Protein 5XZ4 (pdb70)

InterPro domains:
  IPR002502 N-acetylmuramoyl-L-alanine amidase domain [PF01510] (30-156)
  IPR002502 N-acetylmuramoyl-L-alanine amidase domain [SM00644] (19-156)
  IPR002502 N-acetylmuramoyl-L-alanine amidase domain [cd06583] (30-158)
  IPR006619 Peptidoglycan recognition protein family domain, metazoa/bacteria [SM00701] (8-150)
  IPR015510 Peptidoglycan recognition protein [PTHR11022] (6-167)
  IPR017331 Peptidoglycan recognition protein, PGRP-S [PIRSF037945] (5-171)
  IPR036505 N-acetylmuramoyl-L-alanine amidase/PGRP domain superfamily [G3DSA:3.40.80.10] (1-173)
  IPR036505 N-acetylmuramoyl-L-alanine amidase/PGRP domain superfamily [SSF55846] (7-171)

Foldseek 3Di:
DADAAEQVNLDPDDFADFDWADPQFAEAEEFAPAAAAAAAPVRVSVVLHVQQCCCCPVVVHRWNQAQWEFHNVLHIYGTVHLIGFGNPAPPCSRRYGYYYYYHQAQPHARDPSRVVSVVVVVVVCCVVRNHPVLHAYEYRVQRDPDCTPHPRHRVVCVVDPNYDSHD/DDDECEQVNQDPDDFADFAWADPQFAEAEEFAPAAAAAADPVRVSVVLVVQQCCCCVVVVHRTRQAQWEFHNVLHIYGTVHLIGFGNPAPPCSRRYGYYYYYHQAQPPARDPSRVVSVLVVVVVCCVVRSYPVLHEYEYRVLHDPDCTPHPRHRVVCVPDPRYDNHD

B-factor: mean 17.28, std 8.52, range [5.73, 69.51]

Organism: NCBI:txid28641

Nearest PDB structures (foldseek):
  5xz4-assembly2_B  TM=1.006E+00  e=8.816E-38  Bombus
  5xz3-assembly4_D  TM=1.001E+00  e=1.033E-28  Apis mellifera
  4z8i-assembly1_A  TM=9.856E-01  e=2.070E-22  Branchiostoma belcheri tsingtauense
  1sxr-assembly1_A  TM=9.736E-01  e=8.835E-22  Drosophila melanogaster
  6ckh-assembly1_A  TM=9.562E-01  e=2.582E-21  Manduca sexta

Structure (mmCIF, N/CA/C/O backbone):
data_5XZ4
#
_entry.id   5XZ4
#
_cell.length_a   115.950
_cell.length_b   49.940
_cell.length_c   78.770
_cell.angle_alpha   90.00
_cell.angle_beta   120.37
_cell.angle_gamma   90.00
#
_symmetry.space_group_name_H-M   'C 1 2 1'
#
loop_
_entity.id
_entity.type
_entity.pdbx_description
1 polymer 'Bumblebee peptidoglycan recognition protein SA'
2 non-polymer 'SULFATE ION'
3 non-polymer 2-AMINO-2-HYDROXYMETHYL-PROPANE-1,3-DIOL
4 water water
#
loop_
_atom_site.group_PDB
_atom_site.id
_atom_site.type_symbol
_atom_site.label_atom_id
_atom_site.label_alt_id
_atom_site.label_comp_id
_atom_site.label_asym_id
_atom_site.label_entity_id
_atom_site.label_seq_id
_atom_site.pdbx_PDB_ins_code
_atom_site.Cartn_x
_atom_site.Cartn_y
_atom_site.Cartn_z
_atom_site.occupancy
_atom_site.B_iso_or_equiv
_atom_site.auth_seq_id
_atom_site.auth_comp_id
_atom_site.auth_asym_id
_atom_site.auth_atom_id
_atom_site.pdbx_PDB_model_num
ATOM 1 N N . CYS A 1 7 ? -25.770 -15.317 -10.013 1.00 29.36 6 CYS A N 1
ATOM 2 C CA . CYS A 1 7 ? -24.609 -15.915 -9.325 1.00 29.83 6 CYS A CA 1
ATOM 3 C C . CYS A 1 7 ? -23.240 -15.221 -9.524 1.00 35.81 6 CYS A C 1
ATOM 4 O O . CYS A 1 7 ? -22.846 -14.950 -10.662 1.00 38.16 6 CYS A O 1
ATOM 7 N N . PRO A 1 8 ? -22.516 -14.928 -8.411 1.00 30.12 7 PRO A N 1
ATOM 8 C CA . PRO A 1 8 ? -21.105 -14.504 -8.514 1.00 26.62 7 PRO A CA 1
ATOM 9 C C . PRO A 1 8 ? -20.243 -15.650 -9.047 1.00 24.17 7 PRO A C 1
ATOM 10 O O . PRO A 1 8 ? -20.659 -16.812 -8.975 1.00 21.26 7 PRO A O 1
ATOM 14 N N . GLN A 1 9 ? -19.090 -15.315 -9.627 1.00 20.05 8 GLN A N 1
ATOM 15 C CA . GLN A 1 9 ? -18.151 -16.324 -10.146 1.00 19.52 8 GLN A CA 1
ATOM 16 C C . GLN A 1 9 ? -17.220 -16.780 -9.019 1.00 18.79 8 GLN A C 1
ATOM 17 O O . GLN A 1 9 ? -16.211 -16.117 -8.699 1.00 19.81 8 GLN A O 1
ATOM 23 N N . ILE A 1 10 ? -17.546 -17.930 -8.448 1.00 15.41 9 ILE A N 1
ATOM 24 C CA . ILE A 1 10 ? -16.850 -18.407 -7.238 1.00 13.07 9 ILE A CA 1
ATOM 25 C C . ILE A 1 10 ? -15.435 -18.905 -7.578 1.00 12.99 9 ILE A C 1
ATOM 26 O O . ILE A 1 10 ? -15.246 -19.605 -8.576 1.00 13.72 9 ILE A O 1
ATOM 31 N N . ILE A 1 11 ? -14.472 -18.542 -6.723 1.00 11.43 10 ILE A N 1
ATOM 32 C CA . ILE A 1 11 ? -13.100 -19.021 -6.855 1.00 11.62 10 ILE A CA 1
ATOM 33 C C . ILE A 1 11 ? -13.037 -20.379 -6.159 1.00 10.55 10 ILE A C 1
ATOM 34 O O . ILE A 1 11 ? -13.142 -20.465 -4.913 1.00 11.83 10 ILE A O 1
ATOM 39 N N . GLY A 1 12 ? -12.898 -21.438 -6.951 1.00 10.79 11 GLY A N 1
ATOM 40 C CA . GLY A 1 12 ? -12.900 -22.801 -6.466 1.00 11.22 11 GLY A CA 1
ATOM 41 C C . GLY A 1 12 ? -11.759 -23.046 -5.499 1.00 10.56 11 GLY A C 1
ATOM 42 O O . GLY A 1 12 ? -10.702 -22.395 -5.602 1.00 10.34 11 GLY A O 1
ATOM 43 N N . ARG A 1 13 ? -11.942 -24.006 -4.604 1.00 9.59 12 ARG A N 1
ATOM 44 C CA . ARG A 1 13 ? -10.909 -24.313 -3.582 1.00 9.69 12 ARG A CA 1
ATOM 45 C C . ARG A 1 13 ? -9.515 -24.558 -4.198 1.00 10.13 12 ARG A C 1
ATOM 46 O O . ARG A 1 13 ? -8.492 -24.013 -3.704 1.00 9.56 12 ARG A O 1
ATOM 54 N N . SER A 1 14 ? -9.448 -25.316 -5.289 1.00 10.41 13 SER A N 1
ATOM 55 C CA . SER A 1 14 ? -8.151 -25.670 -5.903 1.00 11.88 13 SER A CA 1
ATOM 56 C C . SER A 1 14 ? -7.496 -24.468 -6.595 1.00 11.21 13 SER A C 1
ATOM 57 O O . SER A 1 14 ? -6.327 -24.523 -6.979 1.00 12.39 13 SER A O 1
ATOM 60 N N . GLU A 1 15 ? -8.237 -23.380 -6.759 1.00 10.79 14 GLU A N 1
ATOM 61 C CA . GLU A 1 15 ? -7.676 -22.169 -7.341 1.00 11.06 14 GLU A CA 1
ATOM 62 C C . GLU A 1 15 ? -6.881 -21.343 -6.328 1.00 10.87 14 GLU A C 1
ATOM 63 O O . GLU A 1 15 ? -6.103 -20.461 -6.717 1.00 11.54 14 GLU A O 1
ATOM 69 N N . TRP A 1 16 ? -7.084 -21.601 -5.026 1.00 9.37 15 TRP A N 1
ATOM 70 C CA . TRP A 1 16 ? -6.339 -20.870 -3.989 1.00 8.87 15 TRP A CA 1
ATOM 71 C C . TRP A 1 16 ? -5.421 -21.706 -3.101 1.00 8.51 15 TRP A C 1
ATOM 72 O O . TRP A 1 16 ? -4.627 -21.129 -2.368 1.00 8.65 15 TRP A O 1
ATOM 83 N N . THR A 1 17 ? -5.524 -23.028 -3.176 1.00 7.84 16 THR A N 1
ATOM 84 C CA . THR A 1 17 ? -4.626 -23.929 -2.424 1.00 8.13 16 THR A CA 1
ATOM 85 C C . THR A 1 17 ? -4.299 -25.184 -3.200 1.00 9.13 16 THR A C 1
ATOM 86 O O . THR A 1 17 ? -5.124 -25.669 -4.011 1.00 9.71 16 THR A O 1
ATOM 90 N N . ASP A 1 18 ? -3.101 -25.710 -2.944 1.00 9.28 17 ASP A N 1
ATOM 91 C CA . ASP A 1 18 ? -2.674 -27.019 -3.446 1.00 9.47 17 ASP A CA 1
ATOM 92 C C . ASP A 1 18 ? -2.796 -28.160 -2.447 1.00 9.45 17 ASP A C 1
ATOM 93 O O . ASP A 1 18 ? -2.463 -29.302 -2.780 1.00 10.87 17 ASP A O 1
ATOM 98 N N . VAL A 1 19 ? -3.245 -27.864 -1.218 1.00 8.98 18 VAL A N 1
ATOM 99 C CA . VAL A 1 19 ? -3.340 -28.889 -0.183 1.00 9.55 18 VAL A CA 1
ATOM 100 C C . VAL A 1 19 ? -4.748 -29.471 -0.169 1.00 9.47 18 VAL A C 1
ATOM 101 O O . VAL A 1 19 ? -5.709 -28.750 0.065 1.00 9.75 18 VAL A O 1
ATOM 105 N N . ASP A 1 20 ? -4.839 -30.776 -0.396 1.00 10.76 19 ASP A N 1
ATOM 106 C CA . ASP A 1 20 ? -6.149 -31.442 -0.435 1.00 11.46 19 ASP A CA 1
ATOM 107 C C . ASP A 1 20 ? -6.844 -31.430 0.917 1.00 11.41 19 ASP A C 1
ATOM 108 O O . ASP A 1 20 ? -6.203 -31.569 1.959 1.00 11.33 19 ASP A O 1
ATOM 113 N N . ALA A 1 21 ? -8.168 -31.258 0.889 1.00 10.84 20 ALA A N 1
ATOM 114 C CA . ALA A 1 21 ? -8.998 -31.491 2.084 1.00 10.78 20 ALA A CA 1
ATOM 115 C C . ALA A 1 21 ? -9.111 -32.988 2.385 1.00 10.97 20 ALA A C 1
ATOM 116 O O . ALA A 1 21 ? -8.992 -33.828 1.473 1.00 12.37 20 ALA A O 1
ATOM 118 N N . LYS A 1 22 ? -9.334 -33.306 3.665 1.00 11.04 21 LYS A N 1
ATOM 119 C CA . LYS A 1 22 ? -9.740 -34.665 4.055 1.00 11.89 21 LYS A CA 1
ATOM 120 C C . LYS A 1 22 ? -11.246 -34.786 3.814 1.00 11.84 21 LYS A C 1
ATOM 121 O O . LYS A 1 22 ? -11.938 -33.772 3.678 1.00 11.90 21 LYS A O 1
ATOM 127 N N . SER A 1 23 ? -11.727 -36.021 3.743 1.00 13.49 22 SER A N 1
ATOM 128 C CA . SER A 1 23 ? -13.155 -36.292 3.517 1.00 13.67 22 SER A CA 1
ATOM 129 C C . SER A 1 23 ? -14.016 -35.748 4.660 1.00 12.88 22 SER A C 1
ATOM 130 O O . SER A 1 23 ? -13.663 -35.857 5.846 1.00 14.00 22 SER A O 1
ATOM 133 N N . ILE A 1 24 ? -15.131 -35.126 4.289 1.00 11.60 23 ILE A N 1
ATOM 134 C CA . ILE A 1 24 ? -16.071 -34.496 5.234 1.00 11.44 23 ILE A CA 1
ATOM 135 C C . ILE A 1 24 ? -17.481 -34.974 4.897 1.00 11.78 23 ILE A C 1
ATOM 136 O O . ILE A 1 24 ? -17.859 -35.066 3.712 1.00 12.00 23 ILE A O 1
ATOM 141 N N . ASN A 1 25 ? -18.269 -35.230 5.937 1.00 12.30 24 ASN A N 1
ATOM 142 C CA . ASN A 1 25 ? -19.653 -35.653 5.759 1.00 13.79 24 ASN A CA 1
ATOM 143 C C . ASN A 1 25 ? -20.531 -34.592 5.061 1.00 12.31 24 ASN A C 1
ATOM 144 O O . ASN A 1 25 ? -20.247 -33.401 5.110 1.00 12.52 24 ASN A O 1
ATOM 149 N N . TYR A 1 26 ? -21.572 -35.060 4.375 1.00 13.27 25 TYR A N 1
ATOM 150 C CA . TYR A 1 26 ? -22.383 -34.214 3.508 1.00 13.31 25 TYR A CA 1
ATOM 151 C C . TYR A 1 26 ? -23.617 -33.628 4.198 1.00 12.81 25 TYR A C 1
ATOM 152 O O . TYR A 1 26 ? -24.283 -34.345 4.968 1.00 14.64 25 TYR A O 1
ATOM 161 N N . LEU A 1 27 ? -23.900 -32.347 3.913 1.00 11.87 26 LEU A N 1
ATOM 162 C CA . LEU A 1 27 ? -25.123 -31.640 4.349 1.00 12.14 26 LEU A CA 1
ATOM 163 C C . LEU A 1 27 ? -26.353 -32.179 3.643 1.00 12.42 26 LEU A C 1
ATOM 164 O O . LEU A 1 27 ? -26.282 -32.629 2.494 1.00 12.56 26 LEU A O 1
ATOM 169 N N . ILE A 1 28 ? -27.490 -32.088 4.317 1.00 12.80 27 ILE A N 1
ATOM 170 C CA . ILE A 1 28 ? -28.780 -32.270 3.636 1.00 13.54 27 ILE A CA 1
ATOM 171 C C . ILE A 1 28 ? -29.151 -30.951 2.916 1.00 14.63 27 ILE A C 1
ATOM 172 O O . ILE A 1 28 ? -28.988 -29.848 3.474 1.00 15.84 27 ILE A O 1
ATOM 177 N N . ILE A 1 29 ? -29.607 -31.068 1.663 1.00 13.47 28 ILE A N 1
ATOM 178 C CA . ILE A 1 29 ? -29.893 -29.918 0.753 1.00 14.63 28 ILE A CA 1
ATOM 179 C C . ILE A 1 29 ? -31.382 -29.991 0.377 1.00 15.11 28 ILE A C 1
ATOM 180 O O . ILE A 1 29 ? -31.836 -31.081 0.035 1.00 15.25 28 ILE A O 1
ATOM 185 N N . PRO A 1 30 ? -32.148 -28.886 0.434 1.00 14.98 29 PRO A N 1
ATOM 186 C CA . PRO A 1 30 ? -31.662 -27.516 0.682 1.00 14.04 29 PRO A CA 1
ATOM 187 C C . PRO A 1 30 ? -31.425 -27.188 2.155 1.00 13.96 29 PRO A C 1
ATOM 188 O O . PRO A 1 30 ? -32.036 -27.773 3.054 1.00 14.87 29 PRO A O 1
ATOM 192 N N . ILE A 1 31 ? -30.568 -26.192 2.358 1.00 12.75 30 ILE A N 1
ATOM 193 C CA . ILE A 1 31 ? -30.034 -25.837 3.674 1.00 12.44 30 ILE A CA 1
ATOM 194 C C . ILE A 1 31 ? -30.869 -24.722 4.343 1.00 11.71 30 ILE A C 1
ATOM 195 O O . ILE A 1 31 ? -31.237 -23.754 3.679 1.00 12.48 30 ILE A O 1
ATOM 200 N N . PRO A 1 32 ? -31.124 -24.826 5.673 1.00 12.11 31 PRO A N 1
ATOM 201 C CA . PRO A 1 32 ? -32.015 -23.860 6.344 1.00 12.52 31 PRO A CA 1
ATOM 202 C C . PRO A 1 32 ? -31.388 -22.574 6.890 1.00 12.11 31 PRO A C 1
ATOM 203 O O . PRO A 1 32 ? -32.090 -21.580 7.058 1.00 12.13 31 PRO A O 1
ATOM 207 N N . TYR A 1 33 ? -30.069 -22.584 7.136 1.00 12.15 32 TYR A N 1
ATOM 208 C CA . TYR A 1 33 ? -29.368 -21.433 7.758 1.00 11.31 32 TYR A CA 1
ATOM 209 C C . TYR A 1 33 ? -28.128 -21.013 6.985 1.00 9.33 32 TYR A C 1
ATOM 210 O O . TYR A 1 33 ? -27.434 -21.850 6.406 1.00 9.64 32 TYR A O 1
ATOM 219 N N . VAL A 1 34 ? -27.853 -19.712 7.031 1.00 9.16 33 VAL A N 1
ATOM 220 C CA . VAL A 1 34 ? -26.534 -19.172 6.678 1.00 8.63 33 VAL A CA 1
ATOM 221 C C . VAL A 1 34 ? -26.023 -18.482 7.943 1.00 8.97 33 VAL A C 1
ATOM 222 O O . VAL A 1 34 ? -26.741 -17.646 8.521 1.00 9.37 33 VAL A O 1
ATOM 226 N N . ILE A 1 35 ? -24.761 -18.786 8.328 1.00 8.60 34 ILE A N 1
ATOM 227 C CA . ILE A 1 35 ? -24.160 -18.133 9.492 1.00 8.11 34 ILE A CA 1
ATOM 228 C C . ILE A 1 35 ? -23.092 -17.163 8.986 1.00 6.84 34 ILE A C 1
ATOM 229 O O . ILE A 1 35 ? -22.185 -17.553 8.219 1.00 8.01 34 ILE A O 1
ATOM 234 N N . ILE A 1 36 ? -23.180 -15.909 9.401 1.00 7.38 35 ILE A N 1
ATOM 235 C CA . ILE A 1 36 ? -22.201 -14.877 9.048 1.00 7.12 35 ILE A CA 1
ATOM 236 C C . ILE A 1 36 ? -21.119 -14.748 10.124 1.00 7.54 35 ILE A C 1
ATOM 237 O O . ILE A 1 36 ? -21.428 -14.632 11.336 1.00 8.25 35 ILE A O 1
ATOM 242 N N . HIS A 1 37 ? -19.868 -14.847 9.671 1.00 7.77 36 HIS A N 1
ATOM 243 C CA . HIS A 1 37 ? -18.688 -14.759 10.553 1.00 7.67 36 HIS A CA 1
ATOM 244 C C . HIS A 1 37 ? -17.742 -13.674 10.069 1.00 7.49 36 HIS A C 1
ATOM 245 O O . HIS A 1 37 ? -17.806 -13.286 8.897 1.00 7.82 36 HIS A O 1
ATOM 252 N N . HIS A 1 38 ? -16.834 -13.231 10.943 1.00 8.65 37 HIS A N 1
ATOM 253 C CA . HIS A 1 38 ? -15.597 -12.590 10.483 1.00 8.40 37 HIS A CA 1
ATOM 254 C C . HIS A 1 38 ? -14.417 -13.474 10.812 1.00 8.42 37 HIS A C 1
ATOM 255 O O . HIS A 1 38 ? -14.494 -14.285 11.735 1.00 9.71 37 HIS A O 1
ATOM 262 N N . THR A 1 39 ? -13.321 -13.343 10.059 1.00 8.42 38 THR A N 1
ATOM 263 C CA . THR A 1 39 ? -12.148 -14.214 10.301 1.00 8.04 38 THR A CA 1
ATOM 264 C C . THR A 1 39 ? -11.228 -13.742 11.411 1.00 8.65 38 THR A C 1
ATOM 265 O O . THR A 1 39 ? -10.423 -14.557 11.906 1.00 10.34 38 THR A O 1
ATOM 269 N N . VAL A 1 40 ? -11.321 -12.445 11.742 1.00 9.45 39 VAL A N 1
ATOM 270 C CA . VAL A 1 40 ? -10.416 -11.733 12.687 1.00 10.72 39 VAL A CA 1
ATOM 271 C C . VAL A 1 40 ? -9.016 -11.539 12.092 1.00 10.63 39 VAL A C 1
ATOM 272 O O . VAL A 1 40 ? -8.130 -10.981 12.749 1.00 12.96 39 VAL A O 1
ATOM 276 N N . THR A 1 41 ? -8.796 -11.951 10.856 1.00 10.26 40 THR A N 1
ATOM 277 C CA . THR A 1 41 ? -7.531 -11.681 10.173 1.00 10.59 40 THR A CA 1
ATOM 278 C C . THR A 1 41 ? -7.505 -10.231 9.691 1.00 10.85 40 THR A C 1
ATOM 279 O O . THR A 1 41 ? -8.489 -9.492 9.779 1.00 11.82 40 THR A O 1
ATOM 283 N N . ALA A 1 42 ? -6.344 -9.793 9.212 1.00 10.88 41 ALA A N 1
ATOM 284 C CA . ALA A 1 42 ? -6.277 -8.572 8.421 1.00 11.65 41 ALA A CA 1
ATOM 285 C C . ALA A 1 42 ? -7.192 -8.668 7.189 1.00 11.63 41 ALA A C 1
ATOM 286 O O . ALA A 1 42 ? -7.486 -9.763 6.694 1.00 11.79 41 ALA A O 1
ATOM 288 N N . GLU A 1 43 ? -7.644 -7.508 6.717 1.00 11.53 42 GLU A N 1
ATOM 289 C CA . GLU A 1 43 ? -8.353 -7.426 5.427 1.00 11.28 42 GLU A CA 1
ATOM 290 C C . GLU A 1 43 ? -7.422 -7.675 4.224 1.00 13.03 42 GLU A C 1
ATOM 291 O O . GLU A 1 43 ? -6.184 -7.610 4.337 1.00 14.55 42 GLU A O 1
ATOM 297 N N . CYS A 1 44 ? -8.013 -7.987 3.080 1.00 12.57 43 CYS A N 1
ATOM 298 C CA . CYS A 1 44 ? -7.270 -8.207 1.841 1.00 12.90 43 CYS A CA 1
ATOM 299 C C . CYS A 1 44 ? -7.987 -7.457 0.730 1.00 13.54 43 CYS A C 1
ATOM 300 O O . CYS A 1 44 ? -9.216 -7.380 0.740 1.00 13.79 43 CYS A O 1
ATOM 303 N N . ASN A 1 45 ? -7.242 -6.904 -0.228 1.00 14.46 44 ASN A N 1
ATOM 304 C CA . ASN A 1 45 ? -7.840 -5.979 -1.215 1.00 15.41 44 ASN A CA 1
ATOM 305 C C . ASN A 1 45 ? -7.599 -6.330 -2.687 1.00 15.81 44 ASN A C 1
ATOM 306 O O . ASN A 1 45 ? -8.048 -5.609 -3.580 1.00 18.62 44 ASN A O 1
ATOM 311 N N . THR A 1 46 ? -6.900 -7.435 -2.941 1.00 14.56 45 THR A N 1
ATOM 312 C CA . THR A 1 46 ? -6.630 -7.905 -4.315 1.00 14.72 45 THR A CA 1
ATOM 313 C C . THR A 1 46 ? -6.766 -9.427 -4.294 1.00 13.26 45 THR A C 1
ATOM 314 O O . THR A 1 46 ? -6.643 -10.065 -3.238 1.00 13.54 45 THR A O 1
ATOM 318 N N . ARG A 1 47 ? -6.913 -10.014 -5.470 1.00 14.31 46 ARG A N 1
ATOM 319 C CA . ARG A 1 47 ? -7.030 -11.446 -5.586 1.00 13.96 46 ARG A CA 1
ATOM 320 C C . ARG A 1 47 ? -5.790 -12.159 -5.005 1.00 13.38 46 ARG A C 1
ATOM 321 O O . ARG A 1 47 ? -5.924 -13.116 -4.250 1.00 12.77 46 ARG A O 1
ATOM 329 N N . SER A 1 48 ? -4.595 -11.678 -5.324 1.00 14.06 47 SER A N 1
ATOM 330 C CA . SER A 1 48 ? -3.385 -12.277 -4.762 1.00 14.02 47 SER A CA 1
ATOM 331 C C . SER A 1 48 ? -3.346 -12.236 -3.210 1.00 13.20 47 SER A C 1
ATOM 332 O O . SER A 1 48 ? -3.009 -13.236 -2.556 1.00 13.36 47 SER A O 1
ATOM 335 N N . GLU A 1 49 ? -3.754 -11.106 -2.634 1.00 12.90 48 GLU A N 1
ATOM 336 C CA . GLU A 1 49 ? -3.796 -10.943 -1.174 1.00 12.63 48 GLU A CA 1
ATOM 337 C C . GLU A 1 49 ? -4.841 -11.876 -0.549 1.00 12.27 48 GLU A C 1
ATOM 338 O O . GLU A 1 49 ? -4.607 -12.469 0.509 1.00 11.28 48 GLU A O 1
ATOM 344 N N . CYS A 1 50 ? -6.023 -11.951 -1.162 1.00 10.87 49 CYS A N 1
ATOM 345 C CA . CYS A 1 50 ? -7.092 -12.773 -0.598 1.00 10.51 49 CYS A CA 1
ATOM 346 C C . CYS A 1 50 ? -6.805 -14.266 -0.725 1.00 8.92 49 CYS A C 1
ATOM 347 O O . CYS A 1 50 ? -7.091 -15.037 0.201 1.00 8.78 49 CYS A O 1
ATOM 350 N N . ILE A 1 51 ? -6.158 -14.676 -1.823 1.00 9.19 50 ILE A N 1
ATOM 351 C CA . ILE A 1 51 ? -5.693 -16.053 -1.952 1.00 8.92 50 ILE A CA 1
ATOM 352 C C . ILE A 1 51 ? -4.746 -16.392 -0.791 1.00 9.73 50 ILE A C 1
ATOM 353 O O . ILE A 1 51 ? -4.859 -17.459 -0.190 1.00 9.75 50 ILE A O 1
ATOM 358 N N . ALA A 1 52 ? -3.803 -15.483 -0.512 1.00 10.20 51 ALA A N 1
ATOM 359 C CA . ALA A 1 52 ? -2.850 -15.719 0.581 1.00 10.29 51 ALA A CA 1
ATOM 360 C C . ALA A 1 52 ? -3.549 -15.846 1.928 1.00 9.72 51 ALA A C 1
ATOM 361 O O . ALA A 1 52 ? -3.190 -16.702 2.754 1.00 10.97 51 ALA A O 1
ATOM 363 N N . GLN A 1 53 ? -4.549 -14.991 2.171 1.00 9.87 52 GLN A N 1
ATOM 364 C CA . GLN A 1 53 ? -5.273 -15.105 3.432 1.00 9.99 52 GLN A CA 1
ATOM 365 C C . GLN A 1 53 ? -5.996 -16.428 3.550 1.00 8.76 52 GLN A C 1
ATOM 366 O O . GLN A 1 53 ? -5.964 -17.066 4.603 1.00 9.28 52 GLN A O 1
ATOM 372 N N . ALA A 1 54 ? -6.707 -16.823 2.481 1.00 8.07 53 ALA A N 1
ATOM 373 C CA . ALA A 1 54 ? -7.420 -18.103 2.484 1.00 7.65 53 ALA A CA 1
ATOM 374 C C . ALA A 1 54 ? -6.488 -19.285 2.772 1.00 8.08 53 ALA A C 1
ATOM 375 O O . ALA A 1 54 ? -6.754 -20.116 3.628 1.00 7.57 53 ALA A O 1
ATOM 377 N N . GLU A 1 55 ? -5.352 -19.296 2.070 1.00 8.33 54 GLU A N 1
ATOM 378 C CA . GLU A 1 55 ? -4.360 -20.360 2.252 1.00 8.28 54 GLU A CA 1
ATOM 379 C C . GLU A 1 55 ? -3.819 -20.407 3.706 1.00 8.10 54 GLU A C 1
ATOM 380 O O . GLU A 1 55 ? -3.663 -21.496 4.261 1.00 8.77 54 GLU A O 1
ATOM 386 N N . ASN A 1 56 ? -3.541 -19.243 4.289 1.00 8.04 55 ASN A N 1
ATOM 387 C CA . ASN A 1 56 ? -3.057 -19.218 5.672 1.00 8.05 55 ASN A CA 1
ATOM 388 C C . ASN A 1 56 ? -4.082 -19.547 6.760 1.00 7.82 55 ASN A C 1
ATOM 389 O O . ASN A 1 56 ? -3.724 -20.182 7.757 1.00 8.66 55 ASN A O 1
ATOM 394 N N . ILE A 1 57 ? -5.356 -19.225 6.518 1.00 7.57 56 ILE A N 1
ATOM 395 C CA . ILE A 1 57 ? -6.395 -19.702 7.429 1.00 7.09 56 ILE A CA 1
ATOM 396 C C . ILE A 1 57 ? -6.540 -21.228 7.314 1.00 6.46 56 ILE A C 1
ATOM 397 O O . ILE A 1 57 ? -6.594 -21.934 8.337 1.00 7.53 56 ILE A O 1
ATOM 402 N N . ARG A 1 58 ? -6.562 -21.732 6.065 1.00 6.04 57 ARG A N 1
ATOM 403 C CA . ARG A 1 58 ? -6.599 -23.180 5.851 1.00 6.15 57 ARG A CA 1
ATOM 404 C C . ARG A 1 58 ? -5.421 -23.889 6.572 1.00 6.64 57 ARG A C 1
ATOM 405 O O . ARG A 1 58 ? -5.600 -24.908 7.249 1.00 6.85 57 ARG A O 1
ATOM 413 N N . SER A 1 59 ? -4.203 -23.361 6.377 1.00 6.69 58 SER A N 1
ATOM 414 C CA . SER A 1 59 ? -3.006 -23.950 6.985 1.00 7.31 58 SER A CA 1
ATOM 415 C C . SER A 1 59 ? -3.182 -24.019 8.523 1.00 7.00 58 SER A C 1
ATOM 416 O O . SER A 1 59 ? -2.891 -25.060 9.136 1.00 7.56 58 SER A O 1
ATOM 419 N N . TYR A 1 60 ? -3.645 -22.926 9.128 1.00 7.14 59 TYR A N 1
ATOM 420 C CA . TYR A 1 60 ? -3.830 -22.891 10.581 1.00 7.33 59 TYR A CA 1
ATOM 421 C C . TYR A 1 60 ? -4.915 -23.893 11.048 1.00 7.23 59 TYR A C 1
ATOM 422 O O . TYR A 1 60 ? -4.725 -24.667 11.987 1.00 7.78 59 TYR A O 1
ATOM 431 N N . HIS A 1 61 ? -6.022 -23.906 10.321 1.00 7.11 60 HIS A N 1
ATOM 432 C CA . HIS A 1 61 ? -7.108 -24.822 10.679 1.00 7.19 60 HIS A CA 1
ATOM 433 C C . HIS A 1 61 ? -6.710 -26.290 10.573 1.00 7.50 60 HIS A C 1
ATOM 434 O O . HIS A 1 61 ? -7.036 -27.098 11.454 1.00 8.78 60 HIS A O 1
ATOM 441 N N . MET A 1 62 ? -6.031 -26.649 9.477 1.00 7.57 61 MET A N 1
ATOM 442 C CA . MET A 1 62 ? -5.642 -28.043 9.270 1.00 8.04 61 MET A CA 1
ATOM 443 C C . MET A 1 62 ? -4.451 -28.467 10.143 1.00 9.39 61 MET A C 1
ATOM 444 O O . MET A 1 62 ? -4.489 -29.525 10.767 1.00 11.99 61 MET A O 1
ATOM 449 N N . ASP A 1 63 ? -3.413 -27.638 10.213 1.00 8.87 62 ASP A N 1
ATOM 450 C CA . ASP A 1 63 ? -2.182 -28.038 10.936 1.00 10.28 62 ASP A CA 1
ATOM 451 C C . ASP A 1 63 ? -2.260 -27.787 12.434 1.00 11.26 62 ASP A C 1
ATOM 452 O O . ASP A 1 63 ? -1.760 -28.595 13.212 1.00 14.46 62 ASP A O 1
ATOM 457 N N . SER A 1 64 ? -2.812 -26.640 12.822 1.00 10.12 63 SER A N 1
ATOM 458 C CA . SER A 1 64 ? -2.858 -26.287 14.264 1.00 10.39 63 SER A CA 1
ATOM 459 C C . SER A 1 64 ? -4.125 -26.773 14.924 1.00 10.28 63 SER A C 1
ATOM 460 O O . SER A 1 64 ? -4.049 -27.376 15.999 1.00 11.93 63 SER A O 1
ATOM 463 N N . ASN A 1 65 ? -5.289 -26.552 14.309 1.00 10.06 64 ASN A N 1
ATOM 464 C CA . ASN A 1 65 ? -6.528 -27.070 14.911 1.00 10.15 64 ASN A CA 1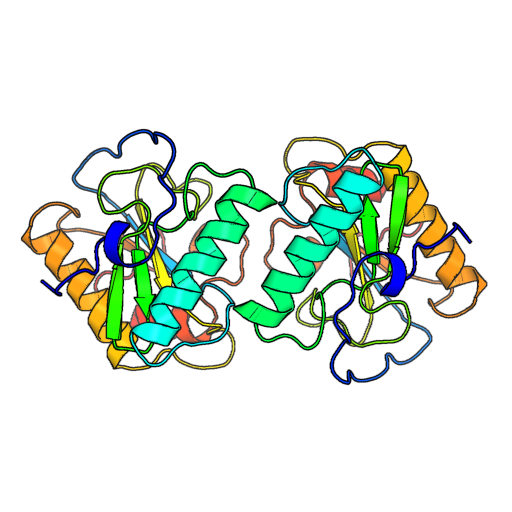
ATOM 465 C C . ASN A 1 65 ? -6.788 -28.547 14.646 1.00 10.95 64 ASN A C 1
ATOM 466 O O . ASN A 1 65 ? -7.581 -29.160 15.371 1.00 12.76 64 ASN A O 1
ATOM 471 N N . GLY A 1 66 ? -6.117 -29.113 13.640 1.00 10.71 65 GLY A N 1
ATOM 472 C CA . GLY A 1 66 ? -6.287 -30.516 13.273 1.00 10.56 65 GLY A CA 1
ATOM 473 C C . GLY A 1 66 ? -7.563 -30.829 12.501 1.00 10.00 65 GLY A C 1
ATOM 474 O O . GLY A 1 66 ? -8.003 -31.990 12.472 1.00 11.81 65 GLY A O 1
ATOM 475 N N . TRP A 1 67 ? -8.150 -29.806 11.870 1.00 9.33 66 TRP A N 1
ATOM 476 C CA . TRP A 1 67 ? -9.424 -29.976 11.153 1.00 9.61 66 TRP A CA 1
ATOM 477 C C . TRP A 1 67 ? -9.231 -30.565 9.758 1.00 9.45 66 TRP A C 1
ATOM 478 O O . TRP A 1 67 ? -8.122 -30.534 9.186 1.00 9.66 66 TRP A O 1
ATOM 489 N N . ASP A 1 68 ? -10.314 -31.075 9.183 1.00 9.73 67 ASP A N 1
ATOM 490 C CA . ASP A 1 68 ? -10.232 -31.741 7.873 1.00 9.78 67 ASP A CA 1
ATOM 491 C C . ASP A 1 68 ? -10.039 -30.781 6.694 1.00 8.68 67 ASP A C 1
ATOM 492 O O . ASP A 1 68 ? -9.670 -31.208 5.591 1.00 9.54 67 ASP A O 1
ATOM 497 N N . ASP A 1 69 ? -10.314 -29.501 6.929 1.00 8.14 68 ASP A N 1
ATOM 498 C CA . ASP A 1 69 ? -10.281 -28.441 5.909 1.00 7.82 68 ASP A CA 1
ATOM 499 C C . ASP A 1 69 ? -10.430 -27.120 6.639 1.00 7.25 68 ASP A C 1
ATOM 500 O O . ASP A 1 69 ? -10.730 -27.115 7.870 1.00 7.94 68 ASP A O 1
ATOM 505 N N . ILE A 1 70 ? -10.198 -26.009 5.939 1.00 7.43 69 ILE A N 1
ATOM 506 C CA . ILE A 1 70 ? -10.620 -24.701 6.431 1.00 6.95 69 ILE A CA 1
ATOM 507 C C . ILE A 1 70 ? -12.048 -24.833 6.980 1.00 6.66 69 ILE A C 1
ATOM 508 O O . ILE A 1 70 ? -12.883 -25.537 6.378 1.00 7.06 69 ILE A O 1
ATOM 513 N N . GLY A 1 71 ? -12.330 -24.192 8.107 1.00 6.76 70 GLY A N 1
ATOM 514 C CA . GLY A 1 71 ? -13.611 -24.447 8.796 1.00 6.93 70 GLY A CA 1
ATOM 515 C C . GLY A 1 71 ? -14.805 -23.835 8.074 1.00 6.63 70 GLY A C 1
ATOM 516 O O . GLY A 1 71 ? -15.935 -24.336 8.226 1.00 7.96 70 GLY A O 1
ATOM 517 N N . TYR A 1 72 ? -14.567 -22.753 7.329 1.00 6.28 71 TYR A N 1
ATOM 518 C CA . TYR A 1 72 ? -15.664 -21.986 6.672 1.00 6.04 71 TYR A CA 1
ATOM 519 C C . TYR A 1 72 ? -16.136 -22.662 5.379 1.00 6.26 71 TYR A C 1
ATOM 520 O O . TYR A 1 72 ? -15.356 -23.311 4.685 1.00 6.85 71 TYR A O 1
ATOM 529 N N . SER A 1 73 ? -17.438 -22.500 5.057 1.00 6.16 72 SER A N 1
ATOM 530 C CA . SER A 1 73 ? -17.991 -22.921 3.752 1.00 6.14 72 SER A CA 1
ATOM 531 C C . SER A 1 73 ? -17.454 -22.061 2.604 1.00 5.82 72 SER A C 1
ATOM 532 O O . SER A 1 73 ? -17.085 -22.583 1.543 1.00 6.46 72 SER A O 1
ATOM 535 N N . PHE A 1 74 ? -17.476 -20.744 2.824 1.00 5.73 73 PHE A N 1
ATOM 536 C CA . PHE A 1 74 ? -16.968 -19.754 1.871 1.00 5.97 73 PHE A CA 1
ATOM 537 C C . PHE A 1 74 ? -16.322 -18.604 2.633 1.00 5.80 73 PHE A C 1
ATOM 538 O O . PHE A 1 74 ? -16.684 -18.340 3.790 1.00 6.42 73 PHE A O 1
ATOM 546 N N . LEU A 1 75 ? -15.397 -17.921 1.947 1.00 6.19 74 LEU A N 1
ATOM 547 C CA . LEU A 1 75 ? -14.840 -16.639 2.443 1.00 6.10 74 LEU A CA 1
ATOM 548 C C . LEU A 1 75 ? -15.228 -15.525 1.509 1.00 5.82 74 LEU A C 1
ATOM 549 O O . LEU A 1 75 ? -15.403 -15.761 0.274 1.00 6.84 74 LEU A O 1
ATOM 554 N N . ILE A 1 76 ? -15.377 -14.324 2.056 1.00 6.97 75 ILE A N 1
ATOM 555 C CA . ILE A 1 76 ? -15.576 -13.110 1.233 1.00 7.29 75 ILE A CA 1
ATOM 556 C C . ILE A 1 76 ? -14.316 -12.246 1.361 1.00 7.49 75 ILE A C 1
ATOM 557 O O . ILE A 1 76 ? -13.950 -11.842 2.465 1.00 8.34 75 ILE A O 1
ATOM 562 N N . GLY A 1 77 ? -13.665 -11.976 0.230 1.00 7.66 76 GLY A N 1
ATOM 563 C CA . GLY A 1 77 ? -12.505 -11.088 0.207 1.00 8.32 76 GLY A CA 1
ATOM 564 C C . GLY A 1 77 ? -12.843 -9.625 0.027 1.00 9.62 76 GLY A C 1
ATOM 565 O O . GLY A 1 77 ? -13.885 -9.277 -0.561 1.00 10.40 76 GLY A O 1
ATOM 566 N N . GLY A 1 78 ? -11.951 -8.737 0.465 1.00 10.26 77 GLY A N 1
ATOM 567 C CA . GLY A 1 78 ? -12.096 -7.302 0.200 1.00 10.91 77 GLY A CA 1
ATOM 568 C C . GLY A 1 78 ? -11.883 -6.934 -1.271 1.00 11.25 77 GLY A C 1
ATOM 569 O O . GLY A 1 78 ? -12.132 -5.779 -1.672 1.00 12.39 77 GLY A O 1
ATOM 570 N N . ASP A 1 79 ? -11.428 -7.909 -2.066 1.00 10.53 78 ASP A N 1
ATOM 571 C CA . ASP A 1 79 ? -11.445 -7.805 -3.538 1.00 11.42 78 ASP A CA 1
ATOM 572 C C . ASP A 1 79 ? -12.861 -7.965 -4.135 1.00 11.77 78 ASP A C 1
ATOM 573 O O . ASP A 1 79 ? -13.035 -7.793 -5.351 1.00 13.42 78 ASP A O 1
ATOM 578 N N . GLY A 1 80 ? -13.854 -8.312 -3.307 1.00 11.45 79 GLY A N 1
ATOM 579 C CA . GLY A 1 80 ? -15.215 -8.494 -3.787 1.00 11.23 79 GLY A CA 1
ATOM 580 C C . GLY A 1 80 ? -15.494 -9.899 -4.295 1.00 10.99 79 GLY A C 1
ATOM 581 O O . GLY A 1 80 ? -16.554 -10.119 -4.887 1.00 12.87 79 GLY A O 1
ATOM 582 N N . ASN A 1 81 ? -14.555 -10.834 -4.116 1.00 10.61 80 ASN A N 1
ATOM 583 C CA . ASN A 1 81 ? -14.686 -12.209 -4.596 1.00 10.61 80 ASN A CA 1
ATOM 584 C C . ASN A 1 81 ? -15.108 -13.176 -3.507 1.00 9.47 80 ASN A C 1
ATOM 585 O O . ASN A 1 81 ? -14.859 -12.950 -2.309 1.00 9.67 80 ASN A O 1
ATOM 590 N N . VAL A 1 82 ? -15.760 -14.248 -3.949 1.00 9.42 81 VAL A N 1
ATOM 591 C CA . VAL A 1 82 ? -16.146 -15.363 -3.086 1.00 8.93 81 VAL A CA 1
ATOM 592 C C . VAL A 1 82 ? -15.139 -16.499 -3.289 1.00 8.53 81 VAL A C 1
ATOM 593 O O . VAL A 1 82 ? -14.887 -16.910 -4.427 1.00 9.43 81 VAL A O 1
ATOM 597 N N . TYR A 1 83 ? -14.606 -17.007 -2.176 1.00 8.16 82 TYR A N 1
ATOM 598 C CA . TYR A 1 83 ? -13.649 -18.108 -2.173 1.00 8.10 82 TYR A CA 1
ATOM 599 C C . TYR A 1 83 ? -14.321 -19.365 -1.594 1.00 7.36 82 TYR A C 1
ATOM 600 O O . TYR A 1 83 ? -14.834 -19.332 -0.470 1.00 7.96 82 TYR A O 1
ATOM 609 N N . GLU A 1 84 ? -14.292 -20.468 -2.328 1.00 7.96 83 GLU A N 1
ATOM 610 C CA . GLU A 1 84 ? -14.867 -21.728 -1.851 1.00 7.79 83 GLU A CA 1
ATOM 611 C C . GLU A 1 84 ? -13.962 -22.382 -0.825 1.00 7.92 83 GLU A C 1
ATOM 612 O O . GLU A 1 84 ? -12.796 -22.615 -1.116 1.00 9.48 83 GLU A O 1
ATOM 618 N N . GLY A 1 85 ? -14.514 -22.670 0.357 1.00 7.52 84 GLY A N 1
ATOM 619 C CA . GLY A 1 85 ? -13.822 -23.446 1.384 1.00 7.30 84 GLY A CA 1
ATOM 620 C C . GLY A 1 85 ? -14.367 -24.862 1.334 1.00 7.10 84 GLY A C 1
ATOM 621 O O . GLY A 1 85 ? -14.222 -25.553 0.325 1.00 7.92 84 GLY A O 1
ATOM 622 N N . ARG A 1 86 ? -15.134 -25.224 2.374 1.00 6.68 85 ARG A N 1
ATOM 623 C CA . ARG A 1 86 ? -15.841 -26.504 2.358 1.00 7.51 85 ARG A CA 1
ATOM 624 C C . ARG A 1 86 ? -17.005 -26.535 1.331 1.00 7.84 85 ARG A C 1
ATOM 625 O O . ARG A 1 86 ? -17.445 -27.635 0.964 1.00 9.81 85 ARG A O 1
ATOM 633 N N . GLY A 1 87 ? -17.482 -25.359 0.902 1.00 7.35 86 GLY A N 1
ATOM 634 C CA . GLY A 1 87 ? -18.450 -25.247 -0.183 1.00 7.99 86 GLY A CA 1
ATOM 635 C C . GLY A 1 87 ? -19.889 -25.449 0.257 1.00 8.63 86 GLY A C 1
ATOM 636 O O . GLY A 1 87 ? -20.226 -25.464 1.429 1.00 9.44 86 GLY A O 1
ATOM 637 N N . TRP A 1 88 ? -20.745 -25.632 -0.743 1.00 8.80 87 TRP A N 1
ATOM 638 C CA . TRP A 1 88 ? -22.184 -25.724 -0.484 1.00 9.19 87 TRP A CA 1
ATOM 639 C C . TRP A 1 88 ? -22.613 -27.005 0.205 1.00 10.32 87 TRP A C 1
ATOM 640 O O . TRP A 1 88 ? -23.688 -27.040 0.795 1.00 13.03 87 TRP A O 1
ATOM 651 N N . ASN A 1 89 ? -21.814 -28.064 0.143 1.00 10.70 88 ASN A N 1
ATOM 652 C CA . ASN A 1 89 ? -22.334 -29.415 0.386 1.00 11.20 88 ASN A CA 1
ATOM 653 C C . ASN A 1 89 ? -21.772 -30.169 1.589 1.00 11.85 88 ASN A C 1
ATOM 654 O O . ASN A 1 89 ? -22.173 -31.308 1.850 1.00 11.45 88 ASN A O 1
ATOM 659 N N . ARG A 1 90 ? -20.825 -29.557 2.299 1.00 12.01 89 ARG A N 1
ATOM 660 C CA . ARG A 1 90 ? -20.095 -30.278 3.351 1.00 11.82 89 ARG A CA 1
ATOM 661 C C . ARG A 1 90 ? -20.291 -29.676 4.733 1.00 10.87 89 ARG A C 1
ATOM 662 O O . ARG A 1 90 ? -20.387 -28.447 4.884 1.00 10.09 89 ARG A O 1
ATOM 670 N N . GLU A 1 91 ? -20.323 -30.546 5.750 1.00 10.23 90 GLU A N 1
ATOM 671 C CA . GLU A 1 91 ? -20.468 -30.131 7.146 1.00 10.98 90 GLU A CA 1
ATOM 672 C C . GLU A 1 91 ? -19.351 -29.161 7.526 1.00 9.45 90 GLU A C 1
ATOM 673 O O . GLU A 1 91 ? -18.191 -29.315 7.127 1.00 9.29 90 GLU A O 1
ATOM 679 N N . GLY A 1 92 ? -19.714 -28.143 8.277 1.00 9.54 91 GLY A N 1
ATOM 680 C CA . GLY A 1 92 ? -18.760 -27.090 8.629 1.00 8.76 91 GLY A CA 1
ATOM 681 C C . GLY A 1 92 ? -17.889 -27.380 9.840 1.00 9.02 91 GLY A C 1
ATOM 682 O O . GLY A 1 92 ? -18.126 -28.352 10.568 1.00 9.46 91 GLY A O 1
ATOM 683 N N . ALA A 1 93 ? -16.896 -26.499 10.032 1.00 7.70 92 ALA A N 1
ATOM 684 C CA . ALA A 1 93 ? -16.230 -26.376 11.347 1.00 8.42 92 ALA A CA 1
ATOM 685 C C . ALA A 1 93 ? -16.132 -24.891 11.643 1.00 8.93 92 ALA A C 1
ATOM 686 O O . ALA A 1 93 ? -15.046 -24.310 11.818 1.00 10.69 92 ALA A O 1
ATOM 688 N N . HIS A 1 94 ? -17.296 -24.242 11.648 1.00 8.64 93 HIS A N 1
ATOM 689 C CA . HIS A 1 94 ? -17.397 -22.808 11.862 1.00 8.01 93 HIS A CA 1
ATOM 690 C C . HIS A 1 94 ? -18.359 -22.403 13.008 1.00 8.03 93 HIS A C 1
ATOM 691 O O . HIS A 1 94 ? -18.142 -21.353 13.619 1.00 9.35 93 HIS A O 1
ATOM 698 N N . THR A 1 95 ? -19.430 -23.178 13.244 1.00 8.58 94 THR A N 1
ATOM 699 C CA . THR A 1 95 ? -20.499 -22.754 14.166 1.00 9.05 94 THR A CA 1
ATOM 700 C C . THR A 1 95 ? -21.006 -23.983 14.924 1.00 9.80 94 THR A C 1
ATOM 701 O O . THR A 1 95 ? -21.852 -24.745 14.405 1.00 11.08 94 THR A O 1
ATOM 705 N N . ILE A 1 96 ? -20.498 -24.173 16.145 1.00 11.44 95 ILE A N 1
ATOM 706 C CA . ILE A 1 96 ? -20.893 -25.327 16.969 1.00 13.14 95 ILE A CA 1
ATOM 707 C C . ILE A 1 96 ? -22.423 -25.316 17.141 1.00 13.21 95 ILE A C 1
ATOM 708 O O . ILE A 1 96 ? -23.021 -24.265 17.387 1.00 16.27 95 ILE A O 1
ATOM 713 N N . GLY A 1 97 ? -23.036 -26.474 16.911 1.00 13.30 96 GLY A N 1
ATOM 714 C CA . GLY A 1 97 ? -24.488 -26.609 16.967 1.00 14.25 96 GLY A CA 1
ATOM 715 C C . GLY A 1 97 ? -25.207 -26.399 15.646 1.00 14.19 96 GLY A C 1
ATOM 716 O O . GLY A 1 97 ? -26.379 -26.736 15.540 1.00 15.33 96 GLY A O 1
ATOM 717 N N . TYR A 1 98 ? -24.514 -25.827 14.652 1.00 12.85 97 TYR A N 1
ATOM 718 C CA . TYR A 1 98 ? -25.092 -25.481 13.343 1.00 12.44 97 TYR A CA 1
ATOM 719 C C . TYR A 1 98 ? -24.286 -26.010 12.167 1.00 1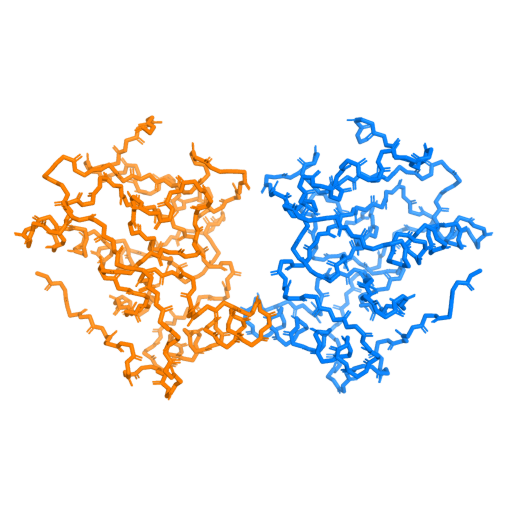1.22 97 TYR A C 1
ATOM 720 O O . TYR A 1 98 ? -24.681 -25.786 11.015 1.00 11.35 97 TYR A O 1
ATOM 729 N N . ASN A 1 99 ? -23.198 -26.734 12.422 1.00 11.76 98 ASN A N 1
ATOM 730 C CA . ASN A 1 99 ? -22.322 -27.229 11.334 1.00 11.41 98 ASN A CA 1
ATOM 731 C C . ASN A 1 99 ? -22.983 -28.211 10.367 1.00 11.98 98 ASN A C 1
ATOM 732 O O . ASN A 1 99 ? -22.535 -28.351 9.226 1.00 11.60 98 ASN A O 1
ATOM 737 N N . LYS A 1 100 ? -24.078 -28.849 10.805 1.00 12.34 99 LYS A N 1
ATOM 738 C CA . LYS A 1 100 ? -24.817 -29.796 9.960 1.00 12.91 99 LYS A CA 1
ATOM 739 C C . LYS A 1 100 ? -26.072 -29.198 9.303 1.00 13.53 99 LYS A C 1
ATOM 740 O O . LYS A 1 100 ? -26.796 -29.902 8.561 1.00 15.41 99 LYS A O 1
ATOM 746 N N . LYS A 1 101 ? -26.343 -27.923 9.556 1.00 12.76 100 LYS A N 1
ATOM 747 C CA . LYS A 1 101 ? -27.578 -27.314 9.070 1.00 13.16 100 LYS A CA 1
ATOM 748 C C . LYS A 1 101 ? -27.410 -25.897 8.551 1.00 12.07 100 LYS A C 1
ATOM 749 O O . LYS A 1 101 ? -28.363 -25.121 8.479 1.00 11.95 100 LYS A O 1
ATOM 755 N N . SER A 1 102 ? -26.184 -25.563 8.143 1.00 11.10 101 SER A N 1
ATOM 756 C CA . SER A 1 102 ? -25.888 -24.228 7.662 1.00 10.28 101 SER A CA 1
ATOM 757 C C . SER A 1 102 ? -24.705 -24.257 6.729 1.00 9.36 101 SER A C 1
ATOM 758 O O . SER A 1 102 ? -23.979 -25.252 6.686 1.00 10.31 101 SER A O 1
ATOM 761 N N . VAL A 1 103 ? -24.554 -23.165 5.998 1.00 9.61 102 VAL A N 1
ATOM 762 C CA . VAL A 1 103 ? -23.246 -22.782 5.447 1.00 9.16 102 VAL A CA 1
ATOM 763 C C . VAL A 1 103 ? -22.746 -21.583 6.227 1.00 9.02 102 VAL A C 1
ATOM 764 O O . VAL A 1 103 ? -23.533 -20.707 6.625 1.00 9.01 102 VAL A O 1
ATOM 768 N N . GLY A 1 104 ? -21.428 -21.564 6.444 1.00 8.24 103 GLY A N 1
ATOM 769 C CA . GLY A 1 104 ? -20.770 -20.497 7.220 1.00 8.00 103 GLY A CA 1
ATOM 770 C C . GLY A 1 104 ? -19.929 -19.624 6.309 1.00 7.27 103 GLY A C 1
ATOM 771 O O . GLY A 1 104 ? -19.051 -20.131 5.618 1.00 7.61 103 GLY A O 1
ATOM 772 N N . ILE A 1 105 ? -20.232 -18.331 6.269 1.00 7.11 104 ILE A N 1
ATOM 773 C CA . ILE A 1 105 ? -19.564 -17.384 5.342 1.00 7.75 104 ILE A CA 1
ATOM 774 C C . ILE A 1 105 ? -18.660 -16.511 6.186 1.00 8.22 104 ILE A C 1
ATOM 775 O O . ILE A 1 105 ? -19.117 -15.782 7.066 1.00 9.17 104 ILE A O 1
ATOM 780 N N . GLY A 1 106 ? -17.344 -16.633 5.947 1.00 7.85 105 GLY A N 1
ATOM 781 C CA . GLY A 1 106 ? -16.348 -15.822 6.693 1.00 8.40 105 GLY A CA 1
ATOM 782 C C . GLY A 1 106 ? -15.920 -14.588 5.912 1.00 7.55 105 GLY A C 1
ATOM 783 O O . GLY A 1 106 ? -15.241 -14.718 4.881 1.00 8.17 105 GLY A O 1
ATOM 784 N N . PHE A 1 107 ? -16.284 -13.396 6.402 1.00 7.49 106 PHE A N 1
ATOM 785 C CA . PHE A 1 107 ? -15.780 -12.124 5.847 1.00 7.91 106 PHE A CA 1
ATOM 786 C C . PHE A 1 107 ? -14.323 -11.990 6.300 1.00 8.28 106 PHE A C 1
ATOM 787 O O . PHE A 1 107 ? -14.048 -12.051 7.526 1.00 8.55 106 PHE A O 1
ATOM 795 N N . ILE A 1 108 ? -13.412 -11.797 5.347 1.00 8.20 107 ILE A N 1
ATOM 796 C CA . ILE A 1 108 ? -11.983 -11.699 5.701 1.00 8.19 107 ILE A CA 1
ATOM 797 C C . ILE A 1 108 ? -11.711 -10.319 6.294 1.00 8.94 107 ILE A C 1
ATOM 798 O O . ILE A 1 108 ? -11.837 -9.294 5.609 1.00 9.97 107 ILE A O 1
ATOM 803 N N . GLY A 1 109 ? -11.389 -10.302 7.598 1.00 8.61 108 GLY A N 1
ATOM 804 C CA . GLY A 1 109 ? -11.153 -9.059 8.319 1.00 9.79 108 GLY A CA 1
ATOM 805 C C . GLY A 1 109 ? -11.671 -9.139 9.754 1.00 10.56 108 GLY A C 1
ATOM 806 O O . GLY A 1 109 ? -12.204 -10.182 10.183 1.00 10.12 108 GLY A O 1
ATOM 807 N N . ASN A 1 110 ? -11.493 -8.039 10.483 1.00 12.63 109 ASN A N 1
ATOM 808 C CA . ASN A 1 110 ? -12.007 -7.860 11.838 1.00 12.49 109 ASN A CA 1
ATOM 809 C C . ASN A 1 110 ? -13.017 -6.711 11.770 1.00 12.91 109 ASN A C 1
ATOM 810 O O . ASN A 1 110 ? -12.658 -5.552 11.580 1.00 14.63 109 ASN A O 1
ATOM 815 N N . PHE A 1 111 ? -14.292 -7.057 11.912 1.00 12.97 110 PHE A N 1
ATOM 816 C CA . PHE A 1 111 ? -15.382 -6.085 11.776 1.00 13.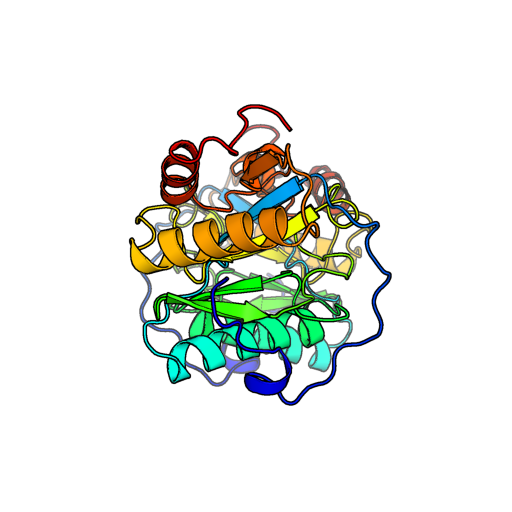48 110 PHE A CA 1
ATOM 817 C C . PHE A 1 111 ? -16.077 -5.720 13.093 1.00 15.27 110 PHE A C 1
ATOM 818 O O . PHE A 1 111 ? -17.250 -5.351 13.102 1.00 16.21 110 PHE A O 1
ATOM 826 N N . GLN A 1 112 ? -15.307 -5.789 14.188 1.00 16.41 111 GLN A N 1
ATOM 827 C CA . GLN A 1 112 ? -15.769 -5.363 15.517 1.00 19.88 111 GLN A CA 1
ATOM 828 C C . GLN A 1 112 ? -15.949 -3.846 15.591 1.00 21.07 111 GLN A C 1
ATOM 829 O O . GLN A 1 112 ? -16.931 -3.362 16.145 1.00 22.94 111 GLN A O 1
ATOM 835 N N . GLU A 1 113 ? -15.005 -3.118 15.000 1.00 23.29 112 GLU A N 1
ATOM 836 C CA . GLU A 1 113 ? -14.918 -1.661 15.133 1.00 26.80 112 GLU A CA 1
ATOM 837 C C . GLU A 1 113 ? -15.094 -0.953 13.792 1.00 28.10 112 GLU A C 1
ATOM 838 O O . GLU A 1 113 ? -15.493 0.213 13.751 1.00 36.30 112 GLU A O 1
ATOM 844 N N . LYS A 1 114 ? -14.760 -1.649 12.705 1.00 23.24 113 LYS A N 1
ATOM 845 C CA . LYS A 1 114 ? -14.964 -1.111 11.355 1.00 23.04 113 LYS A CA 1
ATOM 846 C C . LYS A 1 114 ? -15.978 -1.904 10.538 1.00 19.89 113 LYS A C 1
ATOM 847 O O . LYS A 1 114 ? -16.172 -3.113 10.745 1.00 17.83 113 LYS A O 1
ATOM 853 N N . ALA A 1 115 ? -16.621 -1.201 9.611 1.00 19.62 114 ALA A N 1
ATOM 854 C CA . ALA A 1 115 ? -17.606 -1.791 8.703 1.00 18.60 114 ALA A CA 1
ATOM 855 C C . ALA A 1 115 ? -16.945 -2.596 7.592 1.00 15.43 114 ALA A C 1
ATOM 856 O O . ALA A 1 115 ? -15.844 -2.270 7.144 1.00 17.02 114 ALA A O 1
ATOM 858 N N . ALA A 1 116 ? -17.621 -3.656 7.148 1.00 13.33 115 ALA A N 1
ATOM 859 C CA . ALA A 1 116 ? -17.232 -4.338 5.917 1.00 12.54 115 ALA A CA 1
ATOM 860 C C . ALA A 1 116 ? -17.593 -3.462 4.701 1.00 11.52 115 ALA A C 1
ATOM 861 O O . ALA A 1 116 ? -18.592 -2.731 4.728 1.00 12.47 115 ALA A O 1
ATOM 863 N N . SER A 1 117 ? -16.769 -3.515 3.655 1.00 11.37 116 SER A N 1
ATOM 864 C CA . SER A 1 117 ? -16.982 -2.655 2.488 1.00 11.80 116 SER A CA 1
ATOM 865 C C . SER A 1 117 ? -18.247 -3.078 1.733 1.00 11.13 116 SER A C 1
ATOM 866 O O . SER A 1 117 ? -18.698 -4.233 1.833 1.00 10.20 116 SER A O 1
ATOM 869 N N . ASP A 1 118 ? -18.766 -2.154 0.927 1.00 11.29 117 ASP A N 1
ATOM 870 C CA . ASP A 1 118 ? -19.917 -2.468 0.079 1.00 11.77 117 ASP A CA 1
ATOM 871 C C . ASP A 1 118 ? -19.678 -3.659 -0.857 1.00 11.63 117 ASP A C 1
ATOM 872 O O . ASP A 1 118 ? -20.563 -4.513 -1.030 1.00 10.67 117 ASP A O 1
ATOM 877 N N . LYS A 1 119 ? -18.493 -3.748 -1.469 1.00 11.85 118 LYS A N 1
ATOM 878 C CA . LYS A 1 119 ? -18.236 -4.856 -2.383 1.00 12.69 118 LYS A CA 1
ATOM 879 C C . LYS A 1 119 ? -18.248 -6.211 -1.665 1.00 10.99 118 LYS A C 1
ATOM 880 O O . LYS A 1 119 ? -18.650 -7.205 -2.258 1.00 10.96 118 LYS A O 1
ATOM 886 N N . MET A 1 120 ? -17.858 -6.245 -0.383 1.00 10.39 119 MET A N 1
ATOM 887 C CA . MET A 1 120 ? -17.921 -7.496 0.392 1.00 10.05 119 MET A CA 1
ATOM 888 C C . MET A 1 120 ? -19.367 -7.850 0.702 1.00 9.14 119 MET A C 1
ATOM 889 O O . MET A 1 120 ? -19.784 -8.991 0.497 1.00 9.21 119 MET A O 1
ATOM 894 N N . LEU A 1 121 ? -20.142 -6.875 1.184 1.00 9.91 120 LEU A N 1
ATOM 895 C CA . LEU A 1 121 ? -21.550 -7.144 1.475 1.00 10.05 120 LEU A CA 1
ATOM 896 C C . LEU A 1 121 ? -22.325 -7.566 0.230 1.00 9.54 120 LEU A C 1
ATOM 897 O O . LEU A 1 121 ? -23.141 -8.504 0.298 1.00 8.88 120 LEU A O 1
ATOM 902 N N . ASN A 1 122 ? -22.060 -6.914 -0.899 1.00 9.92 121 ASN A N 1
ATOM 903 C CA . ASN A 1 122 ? -22.739 -7.267 -2.136 1.00 11.46 121 ASN A CA 1
ATOM 904 C C . ASN A 1 122 ? -22.378 -8.679 -2.603 1.00 11.47 121 ASN A C 1
ATOM 905 O O . ASN A 1 122 ? -23.248 -9.432 -3.043 1.00 10.93 121 ASN A O 1
ATOM 910 N N . ALA A 1 123 ? -21.111 -9.058 -2.497 1.00 10.66 122 ALA A N 1
ATOM 911 C CA . ALA A 1 123 ? -20.702 -10.422 -2.873 1.00 9.94 122 ALA A CA 1
ATOM 912 C C . ALA A 1 123 ? -21.400 -11.479 -2.015 1.00 9.02 122 ALA A C 1
ATOM 913 O O . ALA A 1 123 ? -21.906 -12.495 -2.521 1.00 9.82 122 ALA A O 1
ATOM 915 N N . ALA A 1 124 ? -21.443 -11.245 -0.705 1.00 9.02 123 ALA A N 1
ATOM 916 C CA . ALA A 1 124 ? -22.119 -12.194 0.184 1.00 8.60 123 ALA A CA 1
ATOM 917 C C . ALA A 1 124 ? -23.634 -12.275 -0.083 1.00 8.29 123 ALA A C 1
ATOM 918 O O . ALA A 1 124 ? -24.204 -13.378 -0.114 1.00 8.66 123 ALA A O 1
ATOM 920 N N . HIS A 1 125 ? -24.262 -11.124 -0.277 1.00 8.34 124 HIS A N 1
ATOM 921 C CA . HIS A 1 125 ? -25.723 -11.153 -0.501 1.00 8.61 124 HIS A CA 1
ATOM 922 C C . HIS A 1 125 ? -26.042 -11.801 -1.854 1.00 8.70 124 HIS A C 1
ATOM 923 O O . HIS A 1 125 ? -27.017 -12.557 -1.951 1.00 9.85 124 HIS A O 1
ATOM 930 N N . ALA A 1 126 ? -25.189 -11.562 -2.860 1.00 8.83 125 ALA A N 1
ATOM 931 C CA . ALA A 1 126 ? -25.363 -12.181 -4.193 1.00 9.66 125 ALA A CA 1
ATOM 932 C C . ALA A 1 126 ? -25.163 -13.697 -4.096 1.00 9.93 125 ALA A C 1
ATOM 933 O O . ALA A 1 126 ? -25.888 -14.483 -4.732 1.00 10.67 125 ALA A O 1
ATOM 935 N N . LEU A 1 127 ? -24.210 -14.129 -3.259 1.00 9.94 126 LEU A N 1
ATOM 936 C CA . LEU A 1 127 ? -24.021 -15.552 -3.005 1.00 9.13 126 LEU A CA 1
ATOM 937 C C . LEU A 1 127 ? -25.265 -16.201 -2.365 1.00 9.32 126 LEU A C 1
ATOM 938 O O . LEU A 1 127 ? -25.692 -17.291 -2.765 1.00 10.26 126 LEU A O 1
ATOM 943 N N . ILE A 1 128 ? -25.867 -15.519 -1.377 1.0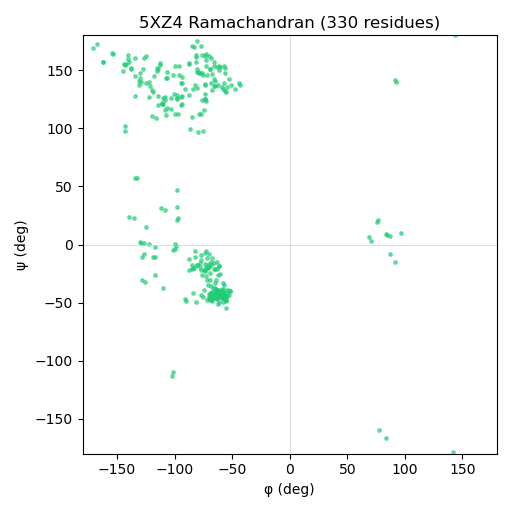0 9.40 127 ILE A N 1
ATOM 944 C CA . ILE A 1 128 ? -27.080 -16.013 -0.733 1.00 10.31 127 ILE A CA 1
ATOM 945 C C . ILE A 1 128 ? -28.212 -16.059 -1.774 1.00 10.67 127 ILE A C 1
ATOM 946 O O . ILE A 1 128 ? -28.917 -17.065 -1.871 1.00 11.28 127 ILE A O 1
ATOM 951 N N . HIS A 1 129 ? -28.376 -14.997 -2.572 1.00 10.51 128 HIS A N 1
ATOM 952 C CA . HIS A 1 129 ? -29.414 -14.994 -3.614 1.00 12.77 128 HIS A CA 1
ATOM 953 C C . HIS A 1 129 ? -29.218 -16.094 -4.639 1.00 14.01 128 HIS A C 1
ATOM 954 O O . HIS A 1 129 ? -30.200 -16.721 -5.030 1.00 14.60 128 HIS A O 1
ATOM 961 N N . CYS A 1 130 ? -27.970 -16.323 -5.058 1.00 14.93 129 CYS A N 1
ATOM 962 C CA . CYS A 1 130 ? -27.593 -17.396 -5.975 1.00 18.13 129 CYS A CA 1
ATOM 963 C C . CYS A 1 130 ? -28.006 -18.735 -5.408 1.00 15.73 129 CYS A C 1
ATOM 964 O O . CYS A 1 130 ? -28.644 -19.536 -6.102 1.00 17.23 129 CYS A O 1
ATOM 967 N N . GLY A 1 131 ? -27.648 -18.972 -4.144 1.00 14.55 130 GLY A N 1
ATOM 968 C CA . GLY A 1 131 ? -27.932 -20.230 -3.480 1.00 15.33 130 GLY A CA 1
ATOM 969 C C . GLY A 1 131 ? -29.425 -20.516 -3.442 1.00 14.31 130 GLY A C 1
ATOM 970 O O . GLY A 1 131 ? -29.842 -21.653 -3.693 1.00 14.20 130 GLY A O 1
ATOM 971 N N . LYS A 1 132 ? -30.214 -19.482 -3.107 1.00 14.30 131 LYS A N 1
ATOM 972 C CA . LYS A 1 132 ? -31.688 -19.584 -3.147 1.00 14.54 131 LYS A CA 1
ATOM 973 C C . LYS A 1 132 ? -32.197 -19.882 -4.562 1.00 15.66 131 LYS A C 1
ATOM 974 O O . LYS A 1 132 ? -32.998 -20.812 -4.747 1.00 16.44 131 LYS A O 1
ATOM 980 N N . SER A 1 133 ? -31.729 -19.115 -5.545 1.00 16.36 132 SER A N 1
ATOM 981 C CA . SER A 1 133 ? -32.157 -19.243 -6.948 1.00 18.31 132 SER A CA 1
ATOM 982 C C . SER A 1 133 ? -31.928 -20.645 -7.497 1.00 18.84 132 SER A C 1
ATOM 983 O O . SER A 1 133 ? -32.793 -21.207 -8.196 1.00 20.99 132 SER A O 1
ATOM 986 N N . LYS A 1 134 ? -30.776 -21.210 -7.144 1.00 18.53 133 LYS A N 1
ATOM 987 C CA . LYS A 1 134 ? -30.342 -22.537 -7.606 1.00 20.20 133 LYS A CA 1
ATOM 988 C C . LYS A 1 134 ? -31.079 -23.648 -6.873 1.00 19.05 133 LYS A C 1
ATOM 989 O O . LYS A 1 134 ? -31.207 -24.754 -7.404 1.00 21.71 133 LYS A O 1
ATOM 995 N N . GLY A 1 135 ? -31.529 -23.362 -5.653 1.00 17.83 134 GLY A N 1
ATOM 996 C CA . GLY A 1 135 ? -32.221 -24.343 -4.821 1.00 16.75 134 GLY A CA 1
ATOM 997 C C . GLY A 1 135 ? -31.322 -25.047 -3.818 1.00 16.14 134 GLY A C 1
ATOM 998 O O . GLY A 1 135 ? -31.731 -26.018 -3.194 1.00 17.86 134 GLY A O 1
ATOM 999 N N . ILE A 1 136 ? -30.090 -24.554 -3.668 1.00 15.21 135 ILE A N 1
ATOM 1000 C CA . ILE A 1 136 ? -29.141 -25.070 -2.672 1.00 15.29 135 ILE A CA 1
ATOM 1001 C C . ILE A 1 136 ? -29.539 -24.611 -1.259 1.00 13.44 135 ILE A C 1
ATOM 1002 O O . ILE A 1 136 ? -29.404 -25.362 -0.286 1.00 14.60 135 ILE A O 1
ATOM 1007 N N . LEU A 1 137 ? -29.994 -23.362 -1.154 1.00 13.14 136 LEU A N 1
ATOM 1008 C CA . LEU A 1 137 ? -30.509 -22.803 0.108 1.00 12.56 136 LEU A CA 1
ATOM 1009 C C . LEU A 1 137 ? -32.018 -22.810 0.051 1.00 13.22 136 LEU A C 1
ATOM 1010 O O . LEU A 1 137 ? -32.579 -22.609 -1.016 1.00 14.46 136 LEU A O 1
ATOM 1015 N N . ARG A 1 138 ? -32.663 -23.021 1.185 1.00 12.48 137 ARG A N 1
ATOM 1016 C CA . ARG A 1 138 ? -34.151 -22.970 1.231 1.00 14.34 137 ARG A CA 1
ATOM 1017 C C . ARG A 1 138 ? -34.630 -21.569 0.836 1.00 15.31 137 ARG A C 1
ATOM 1018 O O . ARG A 1 138 ? -33.941 -20.563 1.074 1.00 13.94 137 ARG A O 1
ATOM 1026 N N . GLU A 1 139 ? -35.821 -21.506 0.236 1.00 16.08 138 GLU A N 1
ATOM 1027 C CA . GLU A 1 139 ? -36.442 -20.223 -0.141 1.00 17.75 138 GLU A CA 1
ATOM 1028 C C . GLU A 1 139 ? -36.628 -19.299 1.078 1.00 17.17 138 GLU A C 1
ATOM 1029 O O . GLU A 1 139 ? -36.523 -18.073 0.962 1.00 19.15 138 GLU A O 1
ATOM 1035 N N . ASP A 1 140 ? -36.881 -19.912 2.235 1.00 16.92 139 ASP A N 1
ATOM 1036 C CA . ASP A 1 140 ? -37.056 -19.213 3.497 1.00 17.73 139 ASP A CA 1
ATOM 1037 C C . ASP A 1 140 ? -35.772 -19.207 4.341 1.00 17.23 139 ASP A C 1
ATOM 1038 O O . ASP A 1 140 ? -35.836 -19.217 5.575 1.00 16.89 139 ASP A O 1
ATOM 1043 N N . ILE A 1 141 ? -34.619 -19.179 3.668 1.00 15.95 140 ILE A N 1
ATOM 1044 C CA . ILE A 1 141 ? -33.298 -19.188 4.345 1.00 15.13 140 ILE A CA 1
ATOM 1045 C C . ILE A 1 141 ? -33.234 -18.163 5.490 1.00 13.19 140 ILE A C 1
ATOM 1046 O O . ILE A 1 141 ? -33.608 -17.013 5.317 1.00 14.96 140 ILE A O 1
ATOM 1051 N N . ARG A 1 142 ? -32.717 -18.594 6.642 1.00 13.01 141 ARG A N 1
ATOM 1052 C CA . ARG A 1 142 ? -32.533 -17.731 7.806 1.00 14.28 141 ARG A CA 1
ATOM 1053 C C . ARG A 1 142 ? -31.055 -17.349 7.916 1.00 11.51 141 ARG A C 1
ATOM 1054 O O . ARG A 1 142 ? -30.207 -18.229 8.100 1.00 12.24 141 ARG A O 1
ATOM 1062 N N . VAL A 1 143 ? -30.758 -16.062 7.784 1.00 10.14 142 VAL A N 1
ATOM 1063 C CA . VAL A 1 143 ? -29.374 -15.570 7.894 1.00 10.30 142 VAL A CA 1
ATOM 1064 C C . VAL A 1 143 ? -29.205 -15.056 9.323 1.00 10.51 142 VAL A C 1
ATOM 1065 O O . VAL A 1 143 ? -30.022 -14.261 9.804 1.00 11.13 142 VAL A O 1
ATOM 1069 N N . ILE A 1 144 ? -28.150 -15.518 9.997 1.00 9.90 143 ILE A N 1
ATOM 1070 C CA . ILE A 1 144 ? -27.862 -15.079 11.385 1.00 10.26 143 ILE A CA 1
ATOM 1071 C C . ILE A 1 144 ? -26.374 -14.815 11.559 1.00 9.78 143 ILE A C 1
ATOM 1072 O O . ILE A 1 144 ? -25.553 -15.435 10.868 1.00 10.25 143 ILE A O 1
ATOM 1077 N N . GLY A 1 145 ? -26.025 -13.896 12.469 1.00 9.86 144 GLY A N 1
ATOM 1078 C CA . GLY A 1 145 ? -24.607 -13.723 12.858 1.00 10.12 144 GLY A CA 1
ATOM 1079 C C . GLY A 1 145 ? -24.234 -14.821 13.832 1.00 10.22 144 GLY A C 1
ATOM 1080 O O . GLY A 1 145 ? -25.078 -15.247 14.637 1.00 10.53 144 GLY A O 1
ATOM 1081 N N . ALA A 1 146 ? -22.970 -15.256 13.801 1.00 10.11 145 ALA A N 1
ATOM 1082 C CA . ALA A 1 146 ? -22.518 -16.311 14.734 1.00 10.52 145 ALA A CA 1
ATOM 1083 C C . ALA A 1 146 ? -22.830 -16.037 16.217 1.00 10.50 145 ALA A C 1
ATOM 1084 O O . ALA A 1 146 ? -23.262 -16.950 16.949 1.00 11.23 145 ALA A O 1
ATOM 1086 N N . LYS A 1 147 ? -22.663 -14.775 16.624 1.00 10.94 146 LYS A N 1
ATOM 1087 C CA . LYS A 1 147 ? -22.867 -14.374 18.021 1.00 12.17 146 LYS A CA 1
ATOM 1088 C C . LYS A 1 147 ? -24.300 -14.611 18.524 1.00 13.27 146 LYS A C 1
ATOM 1089 O O . LYS A 1 147 ? -24.510 -14.636 19.719 1.00 14.56 146 LYS A O 1
ATOM 1095 N N . GLN A 1 148 ? -25.267 -14.768 17.616 1.00 12.21 147 GLN A N 1
ATOM 1096 C CA . GLN A 1 148 ? -26.670 -15.005 17.999 1.00 12.25 147 GLN A CA 1
ATOM 1097 C C . GLN A 1 148 ? -26.897 -16.421 18.510 1.00 12.41 147 GLN A C 1
ATOM 1098 O O . GLN A 1 148 ? -27.872 -16.656 19.237 1.00 13.96 147 GLN A O 1
ATOM 1104 N N . VAL A 1 149 ? -26.007 -17.360 18.138 1.00 11.88 148 VAL A N 1
ATOM 1105 C CA . VAL A 1 149 ? -26.167 -18.787 18.478 1.00 13.46 148 VAL A CA 1
ATOM 1106 C C . VAL A 1 149 ? -24.986 -19.466 19.183 1.00 13.86 148 VAL A C 1
ATOM 1107 O O . VAL A 1 149 ? -25.100 -20.629 19.568 1.00 14.32 148 VAL A O 1
ATOM 1111 N N . THR A 1 150 ? -23.856 -18.766 19.278 1.00 13.84 149 THR A N 1
ATOM 1112 C CA . THR A 1 150 ? -22.680 -19.280 19.978 1.00 13.80 149 THR A CA 1
ATOM 1113 C C . THR A 1 150 ? -22.030 -18.147 20.755 1.00 13.48 149 THR A C 1
ATOM 1114 O O . THR A 1 150 ? -22.216 -16.965 20.439 1.00 14.82 149 THR A O 1
ATOM 1118 N N . ALA A 1 151 ? -21.231 -18.520 21.762 1.00 14.40 150 ALA A N 1
ATOM 1119 C CA . ALA A 1 151 ? -20.496 -17.530 22.553 1.00 16.35 150 ALA A CA 1
ATOM 1120 C C . ALA A 1 151 ? -19.259 -17.088 21.792 1.00 15.66 150 ALA A C 1
ATOM 1121 O O . ALA A 1 151 ? -18.229 -17.785 21.793 1.00 15.20 150 ALA A O 1
ATOM 1123 N N . THR A 1 152 ? -19.392 -15.955 21.098 1.00 13.56 151 THR A N 1
ATOM 1124 C CA . THR A 1 152 ? -18.354 -15.409 20.228 1.00 14.86 151 THR A CA 1
ATOM 1125 C C . THR A 1 152 ? -18.663 -13.939 19.963 1.00 14.59 151 THR A C 1
ATOM 1126 O O . THR A 1 152 ? -19.837 -13.518 20.069 1.00 16.12 151 THR A O 1
ATOM 1130 N N . MET A 1 153 ? -17.641 -13.161 19.608 1.00 16.28 152 MET A N 1
ATOM 1131 C CA . MET A 1 153 ? -17.887 -11.804 19.093 1.00 17.42 152 MET A CA 1
ATOM 1132 C C . MET A 1 153 ? -18.109 -11.759 17.566 1.00 15.49 152 MET A C 1
ATOM 1133 O O . MET A 1 153 ? -18.609 -10.762 17.040 1.00 16.67 152 MET A O 1
ATOM 1138 N N . SER A 1 154 ? -17.806 -12.865 16.883 1.00 13.60 153 SER A N 1
ATOM 1139 C CA . SER A 1 154 ? -18.023 -12.993 15.419 1.00 12.72 153 SER A CA 1
ATOM 1140 C C . SER A 1 154 ? -19.522 -12.754 15.080 1.00 12.37 153 SER A C 1
ATOM 1141 O O . SER A 1 154 ? -20.403 -13.313 15.769 1.00 12.18 153 SER A O 1
ATOM 1144 N N . PRO A 1 155 ? -19.862 -11.946 14.059 1.00 11.01 154 PRO A N 1
ATOM 1145 C CA . PRO A 1 155 ? -19.014 -11.458 12.977 1.00 10.91 154 PRO A CA 1
ATOM 1146 C C . PRO A 1 155 ? -18.468 -10.046 13.207 1.00 11.64 154 PRO A C 1
ATOM 1147 O O . PRO A 1 155 ? -18.092 -9.368 12.242 1.00 11.50 154 PRO A O 1
ATOM 1151 N N . GLY A 1 156 ? -18.448 -9.619 14.469 1.00 12.90 155 GLY A N 1
ATOM 1152 C CA . GLY A 1 156 ? -18.070 -8.262 14.848 1.00 13.95 155 GLY A CA 1
ATOM 1153 C C . GLY A 1 156 ? -19.285 -7.365 14.910 1.00 15.29 155 GLY A C 1
ATOM 1154 O O . GLY A 1 156 ? -20.197 -7.484 14.085 1.00 15.37 155 GLY A O 1
ATOM 1155 N N . SER A 1 157 ? -19.313 -6.471 15.888 1.00 17.45 156 SER A N 1
ATOM 1156 C CA . SER A 1 157 ? -20.497 -5.649 16.117 1.00 18.11 156 SER A CA 1
ATOM 1157 C C . SER A 1 157 ? -20.943 -4.842 14.900 1.00 15.97 156 SER A C 1
ATOM 1158 O O . SER A 1 157 ? -22.141 -4.717 14.646 1.00 18.13 156 SER A O 1
ATOM 1161 N N . LYS A 1 158 ? -19.982 -4.308 14.145 1.00 16.84 157 LYS A N 1
ATOM 1162 C CA . LYS A 1 158 ? -20.321 -3.485 13.001 1.00 16.80 157 LYS A CA 1
ATOM 1163 C C . LYS A 1 158 ? -20.935 -4.297 11.846 1.00 15.90 157 LYS A C 1
ATOM 1164 O O . LYS A 1 158 ? -21.952 -3.894 11.291 1.00 17.13 157 LYS A O 1
ATOM 1170 N N . LEU A 1 159 ? -20.318 -5.442 11.515 1.00 13.76 158 LEU A N 1
ATOM 1171 C CA . LEU A 1 159 ? -20.850 -6.328 10.485 1.00 13.37 158 LEU A CA 1
ATOM 1172 C C . LEU A 1 159 ? -22.199 -6.906 10.923 1.00 13.05 158 LEU A C 1
ATOM 1173 O O . LEU A 1 159 ? -23.098 -7.054 10.095 1.00 12.83 158 LEU A O 1
ATOM 1178 N N . GLN A 1 160 ? -22.336 -7.219 12.209 1.00 14.43 159 GLN A N 1
ATOM 1179 C CA . GLN A 1 160 ? -23.624 -7.669 12.749 1.00 15.27 159 GLN A CA 1
ATOM 1180 C C . GLN A 1 160 ? -24.748 -6.659 12.464 1.00 15.89 159 GLN A C 1
ATOM 1181 O O . GLN A 1 160 ? -25.843 -7.048 12.048 1.00 15.97 159 GLN A O 1
ATOM 1187 N N . LYS A 1 161 ? -24.471 -5.370 12.668 1.00 16.59 160 LYS A N 1
ATOM 1188 C CA . LYS A 1 161 ? -25.428 -4.308 12.317 1.00 16.85 160 LYS A CA 1
ATOM 1189 C C . LYS A 1 161 ? -25.713 -4.288 10.807 1.00 14.68 160 LYS A C 1
ATOM 1190 O O . LYS A 1 161 ? -26.867 -4.173 10.389 1.00 16.58 160 LYS A O 1
ATOM 1196 N N . GLN A 1 162 ? -24.673 -4.444 9.980 1.00 13.93 161 GLN A N 1
ATOM 1197 C CA . GLN A 1 162 ? -24.830 -4.363 8.533 1.00 13.61 161 GLN A CA 1
ATOM 1198 C C . GLN A 1 162 ? -25.745 -5.464 7.952 1.00 13.11 161 GLN A C 1
ATOM 1199 O O . GLN A 1 162 ? -26.543 -5.206 7.060 1.00 13.62 161 GLN A O 1
ATOM 1205 N N . ILE A 1 163 ? -25.631 -6.696 8.445 1.00 12.51 162 ILE A N 1
ATOM 1206 C CA . ILE A 1 163 ? -26.454 -7.787 7.911 1.00 11.86 162 ILE A CA 1
ATOM 1207 C C . ILE A 1 163 ? -27.954 -7.659 8.239 1.00 12.14 162 ILE A C 1
ATOM 1208 O O . ILE A 1 163 ? -28.774 -8.284 7.560 1.00 11.58 162 ILE A O 1
ATOM 1213 N N . LYS A 1 164 ? -28.309 -6.839 9.236 1.00 12.60 163 LYS A N 1
ATOM 1214 C CA . LYS A 1 164 ? -29.721 -6.567 9.560 1.00 12.78 163 LYS A CA 1
ATOM 1215 C C . LYS A 1 164 ? -30.484 -5.863 8.414 1.00 12.49 163 LYS A C 1
ATOM 1216 O O . LYS A 1 164 ? -31.725 -5.835 8.423 1.00 14.63 163 LYS A O 1
ATOM 1222 N N . ASN A 1 165 ? -29.742 -5.321 7.428 1.00 12.73 164 ASN A N 1
ATOM 1223 C CA . ASN A 1 165 ? -30.331 -4.671 6.257 1.00 13.57 164 ASN A CA 1
ATOM 1224 C C . ASN A 1 165 ? -30.862 -5.680 5.209 1.00 12.46 164 ASN A C 1
ATOM 1225 O O . ASN A 1 165 ? -31.514 -5.294 4.241 1.00 14.73 164 ASN A O 1
ATOM 1230 N N . TRP A 1 166 ? -30.558 -6.963 5.389 1.00 11.99 165 TRP A N 1
ATOM 1231 C CA . TRP A 1 166 ? -31.038 -8.040 4.520 1.00 11.49 165 TRP A CA 1
ATOM 1232 C C . TRP A 1 166 ? -32.353 -8.588 5.061 1.00 11.80 165 TRP A C 1
ATOM 1233 O O . TRP A 1 166 ? -32.462 -8.859 6.251 1.00 11.78 165 TRP A O 1
ATOM 1244 N N . LEU A 1 167 ? -33.356 -8.780 4.193 1.00 12.03 166 LEU A N 1
ATOM 1245 C CA . LEU A 1 167 ? -34.644 -9.330 4.631 1.00 13.48 166 LEU A CA 1
ATOM 1246 C C . LEU A 1 167 ? -34.512 -10.736 5.184 1.00 13.51 166 LEU A C 1
ATOM 1247 O O . LEU A 1 167 ? -35.320 -11.162 6.002 1.00 14.70 166 LEU A O 1
ATOM 1252 N N . GLU A 1 168 ? -33.487 -11.460 4.728 1.00 12.12 167 GLU A N 1
ATOM 1253 C CA . GLU A 1 168 ? -33.252 -12.835 5.177 1.00 12.57 167 GLU A CA 1
ATOM 1254 C C . GLU A 1 168 ? -32.739 -12.913 6.611 1.00 11.86 167 GLU A C 1
ATOM 1255 O O . GLU A 1 168 ? -32.786 -13.984 7.218 1.00 11.90 167 GLU A O 1
ATOM 1261 N N . TRP A 1 169 ? -32.210 -11.803 7.129 1.00 11.26 168 TRP A N 1
ATOM 1262 C CA . TRP A 1 169 ? -31.710 -11.792 8.528 1.00 11.92 168 TRP A CA 1
ATOM 1263 C C . TRP A 1 169 ? -32.868 -11.979 9.511 1.00 13.66 168 TRP A C 1
ATOM 1264 O O . TRP A 1 169 ? -33.915 -11.357 9.342 1.00 13.73 168 TRP A O 1
ATOM 1275 N N . VAL A 1 170 ? -32.675 -12.823 10.522 1.00 12.91 169 VAL A N 1
ATOM 1276 C CA . VAL A 1 170 ? -33.690 -13.056 11.561 1.00 15.77 169 VAL A CA 1
ATOM 1277 C C . VAL A 1 170 ? -33.140 -12.731 12.960 1.00 16.87 169 VAL A C 1
ATOM 1278 O O . VAL A 1 170 ? -32.005 -13.079 13.290 1.00 16.32 169 VAL A O 1
ATOM 1282 N N . PRO A 1 171 ? -33.940 -12.052 13.784 1.00 18.92 170 PRO A N 1
ATOM 1283 C CA . PRO A 1 171 ? -33.517 -11.754 15.157 1.00 20.78 170 PRO A CA 1
ATOM 1284 C C . PRO A 1 171 ? -33.428 -12.975 16.081 1.00 23.37 170 PRO A C 1
ATOM 1285 O O . PRO A 1 171 ? -32.673 -12.931 17.066 1.00 27.00 170 PRO A O 1
ATOM 1289 N N . THR A 1 172 ? -34.178 -14.041 15.784 1.00 24.02 171 THR A N 1
ATOM 1290 C CA . THR A 1 172 ? -33.934 -15.374 16.427 1.00 33.52 171 THR A CA 1
ATOM 1291 C C . THR A 1 172 ? -33.960 -16.532 15.399 1.00 40.08 171 THR A C 1
ATOM 1292 O O . THR A 1 172 ? -34.910 -16.639 14.619 1.00 46.55 171 THR A O 1
ATOM 1296 N N . PRO A 1 173 ? -32.894 -17.372 15.384 1.00 39.98 172 PRO A N 1
ATOM 1297 C CA . PRO A 1 173 ? -32.644 -18.648 14.704 1.00 35.94 172 PRO A CA 1
ATOM 1298 C C . PRO A 1 173 ? -33.824 -19.539 14.283 1.00 33.27 172 PRO A C 1
ATOM 1299 O O . PRO A 1 173 ? -33.934 -20.694 14.694 1.00 38.59 172 PRO A O 1
ATOM 1304 N N . CYS B 1 7 ? 9.612 -19.104 41.355 1.00 38.22 6 CYS B N 1
ATOM 1305 C CA . CYS B 1 7 ? 9.224 -19.015 39.917 1.00 34.02 6 CYS B CA 1
ATOM 1306 C C . CYS B 1 7 ? 9.580 -20.285 39.142 1.00 32.10 6 CYS B C 1
ATOM 1307 O O . CYS B 1 7 ? 10.653 -20.858 39.358 1.00 34.11 6 CYS B O 1
ATOM 1310 N N . PRO B 1 8 ? 8.697 -20.717 38.215 1.00 26.33 7 PRO B N 1
ATOM 1311 C CA . PRO B 1 8 ? 9.076 -21.825 37.340 1.00 26.00 7 PRO B CA 1
ATOM 1312 C C . PRO B 1 8 ? 10.095 -21.350 36.297 1.00 26.69 7 PRO B C 1
ATOM 1313 O O . PRO B 1 8 ? 10.253 -20.142 36.076 1.00 23.87 7 PRO B O 1
ATOM 1317 N N . GLN B 1 9 ? 10.799 -22.285 35.671 1.00 23.97 8 GLN B N 1
ATOM 1318 C CA . GLN B 1 9 ? 11.611 -21.927 34.516 1.00 24.99 8 GLN B CA 1
ATOM 1319 C C . GLN B 1 9 ? 10.665 -21.459 33.411 1.00 23.35 8 GLN B C 1
ATOM 1320 O O . GLN B 1 9 ? 9.588 -22.028 33.206 1.00 23.66 8 GLN B O 1
ATOM 1326 N N . ILE B 1 10 ? 11.032 -20.371 32.758 1.00 18.42 9 ILE B N 1
ATOM 1327 C CA . ILE B 1 10 ? 10.233 -19.872 31.633 1.00 16.79 9 ILE B CA 1
ATOM 1328 C C . ILE B 1 10 ? 11.083 -20.014 30.371 1.00 17.58 9 ILE B C 1
ATOM 1329 O O . ILE B 1 10 ? 12.231 -19.554 30.342 1.00 19.27 9 ILE B O 1
ATOM 1334 N N . ILE B 1 11 ? 10.516 -20.650 29.342 1.00 16.65 10 ILE B N 1
ATOM 1335 C CA . ILE B 1 11 ? 11.175 -20.768 28.047 1.00 16.06 10 ILE B CA 1
ATOM 1336 C C . ILE B 1 11 ? 10.976 -19.422 27.356 1.00 14.44 10 ILE B C 1
ATOM 1337 O O . ILE B 1 11 ? 9.841 -19.034 27.033 1.00 15.65 10 ILE B O 1
ATOM 1342 N N . GLY B 1 12 ? 12.081 -18.705 27.179 1.00 14.55 11 GLY B N 1
ATOM 1343 C CA . GLY B 1 12 ? 12.074 -17.335 26.662 1.00 14.64 11 GLY B CA 1
ATOM 1344 C C . GLY B 1 12 ? 11.590 -17.274 25.229 1.00 15.51 11 GLY B C 1
ATOM 1345 O O . GLY B 1 12 ? 11.719 -18.243 24.486 1.00 15.32 11 GLY B O 1
ATOM 1346 N N . ARG B 1 13 ? 11.037 -16.128 24.847 1.00 14.73 12 ARG B N 1
ATOM 1347 C CA . ARG B 1 13 ? 10.450 -15.977 23.505 1.00 13.67 12 ARG B CA 1
ATOM 1348 C C . ARG B 1 13 ? 11.453 -16.343 22.389 1.00 14.16 12 ARG B C 1
ATOM 1349 O O . ARG B 1 13 ? 11.103 -17.036 21.425 1.00 15.15 12 ARG B O 1
ATOM 1357 N N . SER B 1 14 ? 12.703 -15.906 22.548 1.00 15.62 13 SER B N 1
ATOM 1358 C CA . SER B 1 14 ? 13.748 -16.201 21.551 1.00 16.81 13 SER B CA 1
ATOM 1359 C C . SER B 1 14 ? 14.174 -17.676 21.470 1.00 16.75 13 SER B C 1
ATOM 1360 O O . SER B 1 14 ? 14.787 -18.097 20.494 1.00 16.88 13 SER B O 1
ATOM 1363 N N . GLU B 1 15 ? 13.806 -18.471 22.471 1.00 16.22 14 GLU B N 1
ATOM 1364 C CA . GLU B 1 15 ? 14.044 -19.915 22.420 1.00 16.99 14 GLU B CA 1
ATOM 1365 C C . GLU B 1 15 ? 13.028 -20.655 21.531 1.00 15.66 14 GLU B C 1
ATOM 1366 O O . GLU B 1 15 ? 13.271 -21.808 21.140 1.00 18.28 14 GLU B O 1
ATOM 1372 N N . TRP B 1 16 ? 11.900 -20.017 21.197 1.00 13.82 15 TRP B N 1
ATOM 1373 C CA . TRP B 1 16 ? 10.931 -20.691 20.320 1.00 13.15 15 TRP B CA 1
ATOM 1374 C C . TRP B 1 16 ? 10.640 -19.987 18.984 1.00 12.86 15 TRP B C 1
ATOM 1375 O O . TRP B 1 16 ? 10.011 -20.582 18.106 1.00 13.19 15 TRP B O 1
ATOM 1386 N N . THR B 1 17 ? 11.097 -18.745 18.808 1.00 12.82 16 THR B N 1
ATOM 1387 C CA . THR B 1 17 ? 10.917 -18.063 17.510 1.00 12.66 16 THR B CA 1
ATOM 1388 C C . THR B 1 17 ? 12.115 -17.220 17.133 1.00 13.98 16 THR B C 1
ATOM 1389 O O . THR B 1 17 ? 12.847 -16.761 18.021 1.00 14.88 16 THR B O 1
ATOM 1393 N N . ASP B 1 18 ? 12.267 -16.996 15.830 1.00 14.77 17 ASP B N 1
ATOM 1394 C CA . ASP B 1 18 ? 13.294 -16.112 15.297 1.00 14.36 17 ASP B CA 1
ATOM 1395 C C . ASP B 1 18 ? 12.737 -14.753 14.900 1.00 15.30 17 ASP B C 1
ATOM 1396 O O . ASP B 1 18 ? 13.495 -13.872 14.470 1.00 16.12 17 ASP B O 1
ATOM 1401 N N . VAL B 1 19 ? 11.416 -14.584 14.987 1.00 13.47 18 VAL B N 1
ATOM 1402 C CA . VAL B 1 19 ? 10.776 -13.351 14.496 1.00 14.52 18 VAL B CA 1
ATOM 1403 C C . VAL B 1 19 ? 10.617 -12.331 15.625 1.00 14.45 18 VAL B C 1
ATOM 1404 O O . VAL B 1 19 ? 9.954 -12.617 16.622 1.00 14.67 18 VAL B O 1
ATOM 1408 N N . ASP B 1 20 ? 11.213 -11.141 15.467 1.00 15.74 19 ASP B N 1
ATOM 1409 C CA . ASP B 1 20 ? 11.068 -10.081 16.476 1.00 20.67 19 ASP B CA 1
ATOM 1410 C C . ASP B 1 20 ? 9.620 -9.587 16.576 1.00 19.15 19 ASP B C 1
ATOM 1411 O O . ASP B 1 20 ? 8.921 -9.458 15.560 1.00 17.68 19 ASP B O 1
ATOM 1416 N N . ALA B 1 21 ? 9.175 -9.327 17.801 1.00 17.90 20 ALA B N 1
ATOM 1417 C CA . ALA B 1 21 ? 7.923 -8.618 18.018 1.00 18.41 20 ALA B CA 1
ATOM 1418 C C . ALA B 1 21 ? 8.047 -7.172 17.546 1.00 18.86 20 ALA B C 1
ATOM 1419 O O . ALA B 1 21 ? 9.134 -6.576 17.613 1.00 20.62 20 ALA B O 1
ATOM 1421 N N . LYS B 1 22 ? 6.954 -6.610 17.046 1.00 17.66 21 LYS B N 1
ATOM 1422 C CA . LYS B 1 22 ? 6.844 -5.173 16.854 1.00 19.00 21 LYS B CA 1
ATOM 1423 C C . LYS B 1 22 ? 6.694 -4.489 18.217 1.00 19.87 21 LYS B C 1
ATOM 1424 O O . LYS B 1 22 ? 6.395 -5.143 19.221 1.00 19.11 21 LYS B O 1
ATOM 1430 N N . SER B 1 23 ? 6.915 -3.177 18.254 1.00 22.37 22 SER B N 1
ATOM 1431 C CA . SER B 1 23 ? 6.820 -2.448 19.518 1.00 23.62 22 SER B CA 1
ATOM 1432 C C . SER B 1 23 ? 5.389 -2.403 20.058 1.00 23.55 22 SER B C 1
ATOM 1433 O O . SER B 1 23 ? 4.442 -2.142 19.311 1.00 23.41 22 SER B O 1
ATOM 1436 N N . ILE B 1 24 ? 5.260 -2.696 21.354 1.00 20.57 23 ILE B N 1
ATOM 1437 C CA . ILE B 1 24 ? 3.965 -2.794 22.049 1.00 20.03 23 ILE B CA 1
ATOM 1438 C C . ILE B 1 24 ? 4.041 -1.943 23.315 1.00 20.36 23 ILE B C 1
ATOM 1439 O O . ILE B 1 24 ? 5.090 -1.877 23.968 1.00 20.74 23 ILE B O 1
ATOM 1444 N N . ASN B 1 25 ? 2.932 -1.286 23.648 1.00 19.22 24 ASN B N 1
ATOM 1445 C CA . ASN B 1 25 ? 2.814 -0.536 24.908 1.00 20.80 24 ASN B CA 1
ATOM 1446 C C . ASN B 1 25 ? 3.171 -1.388 26.132 1.00 20.91 24 ASN B C 1
ATOM 1447 O O . ASN B 1 25 ? 2.840 -2.574 26.192 1.00 19.34 24 ASN B O 1
ATOM 1452 N N . TYR B 1 26 ? 3.825 -0.767 27.114 1.00 21.03 25 TYR B N 1
ATOM 1453 C CA . TYR B 1 26 ? 4.056 -1.418 28.406 1.00 22.58 25 TYR B CA 1
ATOM 1454 C C . TYR B 1 26 ? 2.759 -1.587 29.202 1.00 23.67 25 TYR B C 1
ATOM 1455 O O . TYR B 1 26 ? 1.830 -0.794 29.041 1.00 24.38 25 TYR B O 1
ATOM 1464 N N . LEU B 1 27 ? 2.703 -2.628 30.033 1.00 22.16 26 LEU B N 1
ATOM 1465 C CA . LEU B 1 27 ? 1.637 -2.799 31.031 1.00 22.82 26 LEU B CA 1
ATOM 1466 C C . LEU B 1 27 ? 1.910 -2.007 32.290 1.00 24.21 26 LEU B C 1
ATOM 1467 O O . LEU B 1 27 ? 3.042 -1.989 32.789 1.00 25.77 26 LEU B O 1
ATOM 1472 N N . ILE B 1 28 ? 0.872 -1.364 32.815 1.00 25.69 27 ILE B N 1
ATOM 1473 C CA . ILE B 1 28 ? 1.008 -0.665 34.104 1.00 27.51 27 ILE B C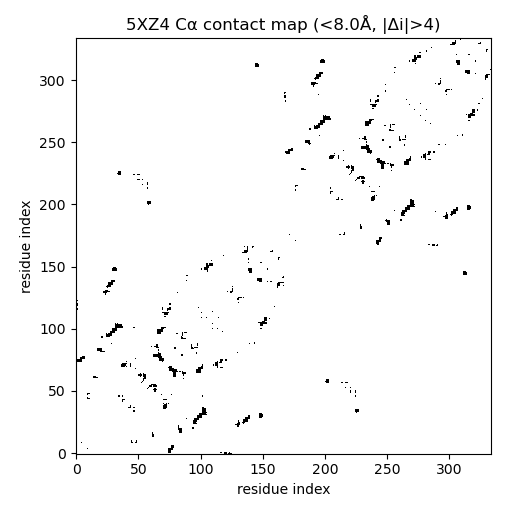A 1
ATOM 1474 C C . ILE B 1 28 ? 1.070 -1.721 35.214 1.00 27.52 27 ILE B C 1
ATOM 1475 O O . ILE B 1 28 ? 0.239 -2.637 35.246 1.00 27.68 27 ILE B O 1
ATOM 1480 N N . ILE B 1 29 ? 2.072 -1.604 36.090 1.00 27.73 28 ILE B N 1
ATOM 1481 C CA . ILE B 1 29 ? 2.193 -2.492 37.256 1.00 27.77 28 ILE B CA 1
ATOM 1482 C C . ILE B 1 29 ? 1.825 -1.744 38.542 1.00 25.61 28 ILE B C 1
ATOM 1483 O O . ILE B 1 29 ? 2.025 -0.535 38.610 1.00 26.61 28 ILE B O 1
ATOM 1488 N N . PRO B 1 30 ? 1.259 -2.429 39.541 1.00 23.93 29 PRO B N 1
ATOM 1489 C CA . PRO B 1 30 ? 0.992 -3.867 39.515 1.00 22.63 29 PRO B CA 1
ATOM 1490 C C . PRO B 1 30 ? -0.285 -4.199 38.744 1.00 20.56 29 PRO B C 1
ATOM 1491 O O . PRO B 1 30 ? -1.215 -3.388 38.698 1.00 21.85 29 PRO B O 1
ATOM 1495 N N . ILE B 1 31 ? -0.310 -5.390 38.158 1.00 17.97 30 ILE B N 1
ATOM 1496 C CA . ILE B 1 31 ? -1.398 -5.827 37.288 1.00 17.77 30 ILE B CA 1
ATOM 1497 C C . ILE B 1 31 ? -2.518 -6.487 38.106 1.00 17.86 30 ILE B C 1
ATOM 1498 O O . ILE B 1 31 ? -2.240 -7.408 38.873 1.00 18.71 30 ILE B O 1
ATOM 1503 N N . PRO B 1 32 ? -3.788 -6.044 37.912 1.00 18.57 31 PRO B N 1
ATOM 1504 C CA . PRO B 1 32 ? -4.874 -6.543 38.768 1.00 18.66 31 PRO B CA 1
ATOM 1505 C C . PRO B 1 32 ? -5.521 -7.891 38.370 1.00 17.90 31 PRO B C 1
ATOM 1506 O O . PRO B 1 32 ? -6.123 -8.536 39.230 1.00 18.96 31 PRO B O 1
ATOM 1510 N N . TYR B 1 33 ? -5.381 -8.322 37.110 1.00 16.30 32 TYR B N 1
ATOM 1511 C CA . TYR B 1 33 ? -6.056 -9.557 36.610 1.00 15.86 32 TYR B CA 1
ATOM 1512 C C . TYR B 1 33 ? -5.115 -10.555 35.943 1.00 14.16 32 TYR B C 1
ATOM 1513 O O . TYR B 1 33 ? -4.112 -10.160 35.318 1.00 14.76 32 TYR B O 1
ATOM 1522 N N . VAL B 1 34 ? -5.472 -11.838 36.020 1.00 13.72 33 VAL B N 1
ATOM 1523 C CA . VAL B 1 34 ? -4.900 -12.875 35.145 1.00 12.81 33 VAL B CA 1
ATOM 1524 C C . VAL B 1 34 ? -6.072 -13.507 34.411 1.00 12.45 33 VAL B C 1
ATOM 1525 O O . VAL B 1 34 ? -7.047 -13.924 35.064 1.00 13.02 33 VAL B O 1
ATOM 1529 N N . ILE B 1 35 ? -5.986 -13.557 33.077 1.00 12.65 34 ILE B N 1
ATOM 1530 C CA . ILE B 1 35 ? -7.046 -14.187 32.273 1.00 11.91 34 ILE B CA 1
ATOM 1531 C C . ILE B 1 35 ? -6.584 -15.565 31.803 1.00 10.78 34 ILE B C 1
ATOM 1532 O O . ILE B 1 35 ? -5.519 -15.672 31.170 1.00 12.92 34 ILE B O 1
ATOM 1537 N N . ILE B 1 36 ? -7.382 -16.603 32.084 1.00 11.55 35 ILE B N 1
ATOM 1538 C CA . ILE B 1 36 ? -7.106 -17.955 31.604 1.00 11.54 35 ILE B CA 1
ATOM 1539 C C . ILE B 1 36 ? -7.838 -18.231 30.285 1.00 11.31 35 ILE B C 1
ATOM 1540 O O . ILE B 1 36 ? -9.052 -18.020 30.162 1.00 11.87 35 ILE B O 1
ATOM 1545 N N . HIS B 1 37 ? -7.066 -18.695 29.309 1.00 11.05 36 HIS B N 1
ATOM 1546 C CA . HIS B 1 37 ? -7.544 -19.018 27.947 1.00 10.07 36 HIS B CA 1
ATOM 1547 C C . HIS B 1 37 ? -7.149 -20.441 27.564 1.00 10.61 36 HIS B C 1
ATOM 1548 O O . HIS B 1 37 ? -6.223 -21.015 28.144 1.00 10.32 36 HIS B O 1
ATOM 1555 N N . HIS B 1 38 ? -7.840 -21.000 26.567 1.00 9.64 37 HIS B N 1
ATOM 1556 C CA . HIS B 1 38 ? -7.302 -22.142 25.822 1.00 9.86 37 HIS B CA 1
ATOM 1557 C C . HIS B 1 38 ? -7.011 -21.681 24.387 1.00 9.55 37 HIS B C 1
ATOM 1558 O O . HIS B 1 38 ? -7.601 -20.689 23.922 1.00 10.91 37 HIS B O 1
ATOM 1565 N N . THR B 1 39 ? -6.100 -22.366 23.686 1.00 9.08 38 THR B N 1
ATOM 1566 C CA . THR B 1 39 ? -5.744 -21.969 22.320 1.00 9.32 38 THR B CA 1
ATOM 1567 C C . THR B 1 39 ? -6.666 -22.519 21.221 1.00 9.28 38 THR B C 1
ATOM 1568 O O . THR B 1 39 ? -6.665 -21.976 20.119 1.00 10.40 38 THR B O 1
ATOM 1572 N N . VAL B 1 40 ? -7.393 -23.600 21.544 1.00 9.89 39 VAL B N 1
ATOM 1573 C CA . VAL B 1 40 ? -8.267 -24.372 20.625 1.00 10.97 39 VAL B CA 1
ATOM 1574 C C . VAL B 1 40 ? -7.444 -25.132 19.578 1.00 10.92 39 VAL B C 1
ATOM 1575 O O . VAL B 1 40 ? -7.993 -25.750 18.672 1.00 11.64 39 VAL B O 1
ATOM 1579 N N . THR B 1 41 ? -6.126 -25.108 19.703 1.00 10.61 40 THR B N 1
ATOM 1580 C CA . THR B 1 41 ? -5.257 -25.936 18.838 1.00 10.25 40 THR B CA 1
ATOM 1581 C C . THR B 1 41 ? -5.223 -27.375 19.387 1.00 10.44 40 THR B C 1
ATOM 1582 O O . THR B 1 41 ? -5.777 -27.664 20.470 1.00 11.78 40 THR B O 1
ATOM 1586 N N . ALA B 1 42 ? -4.558 -28.266 18.655 1.00 11.42 41 ALA B N 1
ATOM 1587 C CA . ALA B 1 42 ? -4.113 -29.545 19.185 1.00 12.17 41 ALA B CA 1
ATOM 1588 C C . ALA B 1 42 ? -3.228 -29.357 20.438 1.00 12.96 41 ALA B C 1
ATOM 1589 O O . ALA B 1 42 ? -2.587 -28.319 20.627 1.00 13.31 41 ALA B O 1
ATOM 1591 N N . GLU B 1 43 ? -3.246 -30.364 21.302 1.00 14.13 42 GLU B N 1
ATOM 1592 C CA . GLU B 1 43 ? -2.342 -30.427 22.447 1.00 14.68 42 GLU B CA 1
ATOM 1593 C C . GLU B 1 43 ? -0.919 -30.758 21.976 1.00 15.60 42 GLU B C 1
ATOM 1594 O O . GLU B 1 43 ? -0.724 -31.288 20.879 1.00 17.07 42 GLU B O 1
ATOM 1600 N N . CYS B 1 44 ? 0.065 -30.427 22.813 1.00 16.02 43 CYS B N 1
ATOM 1601 C CA . CYS B 1 44 ? 1.479 -30.716 22.518 1.00 15.65 43 CYS B CA 1
ATOM 1602 C C . CYS B 1 44 ? 2.094 -31.397 23.752 1.00 16.20 43 CYS B C 1
ATOM 1603 O O . CYS B 1 44 ? 1.803 -30.993 24.871 1.00 17.18 43 CYS B O 1
ATOM 1606 N N . ASN B 1 45 ? 2.906 -32.439 23.562 1.00 16.97 44 ASN B N 1
ATOM 1607 C CA . ASN B 1 45 ? 3.377 -33.231 24.719 1.00 19.87 44 ASN B CA 1
ATOM 1608 C C . ASN B 1 45 ? 4.900 -33.330 24.903 1.00 20.06 44 ASN B C 1
ATOM 1609 O O . ASN B 1 45 ? 5.375 -33.987 25.829 1.00 22.03 44 ASN B O 1
ATOM 1614 N N . THR B 1 46 ? 5.656 -32.686 24.019 1.00 17.92 45 THR B N 1
ATOM 1615 C CA . THR B 1 46 ? 7.131 -32.648 24.100 1.00 17.79 45 THR B CA 1
ATOM 1616 C C . THR B 1 46 ? 7.553 -31.208 23.861 1.00 17.43 45 THR B C 1
ATOM 1617 O O . THR B 1 46 ? 6.786 -30.419 23.283 1.00 15.51 45 THR B O 1
ATOM 1621 N N . ARG B 1 47 ? 8.761 -30.853 24.276 1.00 17.83 46 ARG B N 1
ATOM 1622 C CA . ARG B 1 47 ? 9.305 -29.521 24.021 1.00 17.06 46 ARG B CA 1
ATOM 1623 C C . ARG B 1 47 ? 9.303 -29.171 22.519 1.00 16.25 46 ARG B C 1
ATOM 1624 O O . ARG B 1 47 ? 8.900 -28.072 22.153 1.00 13.50 46 ARG B O 1
ATOM 1632 N N . SER B 1 48 ? 9.745 -30.108 21.681 1.00 15.48 47 SER B N 1
ATOM 1633 C CA . SER B 1 48 ? 9.719 -29.940 20.219 1.00 16.07 47 SER B CA 1
ATOM 1634 C C . SER B 1 48 ? 8.316 -29.613 19.693 1.00 15.26 47 SER B C 1
ATOM 1635 O O . SER B 1 48 ? 8.135 -28.666 18.913 1.00 14.16 47 SER B O 1
ATOM 1638 N N . GLU B 1 49 ? 7.326 -30.375 20.146 1.00 13.87 48 GLU B N 1
ATOM 1639 C CA . GLU B 1 49 ? 5.948 -30.161 19.657 1.00 12.83 48 GLU B CA 1
ATOM 1640 C C . GLU B 1 49 ? 5.424 -28.818 20.158 1.00 12.43 48 GLU B C 1
ATOM 1641 O O . GLU B 1 49 ? 4.758 -28.100 19.427 1.00 12.14 48 GLU B O 1
ATOM 1647 N N . CYS B 1 50 ? 5.699 -28.482 21.418 1.00 11.86 49 CYS B N 1
ATOM 1648 C CA . CYS B 1 50 ? 5.213 -27.218 21.981 1.00 11.38 49 CYS B CA 1
ATOM 1649 C C . CYS B 1 50 ? 5.861 -25.978 21.353 1.00 12.20 49 CYS B C 1
ATOM 1650 O O . CYS B 1 50 ? 5.165 -24.997 21.072 1.00 11.58 49 CYS B O 1
ATOM 1653 N N . ILE B 1 51 ? 7.174 -26.038 21.098 1.00 11.27 50 ILE B N 1
ATOM 1654 C CA . ILE B 1 51 ? 7.844 -24.986 20.357 1.00 11.37 50 ILE B CA 1
ATOM 1655 C C . ILE B 1 51 ? 7.196 -24.828 18.959 1.00 10.98 50 ILE B C 1
ATOM 1656 O O . ILE B 1 51 ? 6.905 -23.690 18.532 1.00 11.29 50 ILE B O 1
ATOM 1661 N N . ALA B 1 52 ? 6.952 -25.940 18.261 1.00 10.17 51 ALA B N 1
ATOM 1662 C CA . ALA B 1 52 ? 6.356 -25.853 16.911 1.00 10.39 51 ALA B CA 1
ATOM 1663 C C . ALA B 1 52 ? 4.952 -25.230 16.970 1.00 10.32 51 ALA B C 1
ATOM 1664 O O . ALA B 1 52 ? 4.592 -24.386 16.113 1.00 10.72 51 ALA B O 1
ATOM 1666 N N . GLN B 1 53 ? 4.185 -25.599 18.003 1.00 10.05 52 GLN B N 1
ATOM 1667 C CA . GLN B 1 53 ? 2.854 -25.051 18.130 1.00 9.74 52 GLN B CA 1
ATOM 1668 C C . GLN B 1 53 ? 2.845 -23.574 18.489 1.00 9.18 52 GLN B C 1
ATOM 1669 O O . GLN B 1 53 ? 2.049 -22.790 17.928 1.00 9.42 52 GLN B O 1
ATOM 1675 N N . ALA B 1 54 ? 3.721 -23.174 19.415 1.00 9.46 53 ALA B N 1
ATOM 1676 C CA . ALA B 1 54 ? 3.858 -21.752 19.753 1.00 9.20 53 ALA B CA 1
ATOM 1677 C C . ALA B 1 54 ? 4.207 -20.930 18.506 1.00 9.70 53 ALA B C 1
ATOM 1678 O O . ALA B 1 54 ? 3.562 -19.907 18.237 1.00 9.86 53 ALA B O 1
ATOM 1680 N N . GLU B 1 55 ? 5.167 -21.411 17.721 1.00 9.86 54 GLU B N 1
ATOM 1681 C CA . GLU B 1 55 ? 5.543 -20.735 16.475 1.00 10.31 54 GLU B CA 1
ATOM 1682 C C . GLU B 1 55 ? 4.398 -20.668 15.444 1.00 9.48 54 GLU B C 1
ATOM 1683 O O . GLU B 1 55 ? 4.252 -19.632 14.801 1.00 9.65 54 GLU B O 1
ATOM 1689 N N . ASN B 1 56 ? 3.599 -21.740 15.329 1.00 9.33 55 ASN B N 1
ATOM 1690 C CA . ASN B 1 56 ? 2.432 -21.753 14.423 1.00 9.13 55 ASN B CA 1
ATOM 1691 C C . ASN B 1 56 ? 1.407 -20.713 14.833 1.00 8.64 55 ASN B C 1
ATOM 1692 O O . ASN B 1 56 ? 0.816 -20.035 13.979 1.00 8.94 55 ASN B O 1
ATOM 1697 N N . ILE B 1 57 ? 1.190 -20.580 16.146 1.00 8.20 56 ILE B N 1
ATOM 1698 C CA . ILE B 1 57 ? 0.269 -19.552 16.649 1.00 7.86 56 ILE B CA 1
ATOM 1699 C C . ILE B 1 57 ? 0.828 -18.146 16.397 1.00 8.35 56 ILE B C 1
ATOM 1700 O O . ILE B 1 57 ? 0.098 -17.265 15.923 1.00 8.58 56 ILE B O 1
ATOM 1705 N N . ARG B 1 58 ? 2.124 -17.915 16.712 1.00 8.33 57 ARG B N 1
ATOM 1706 C CA . ARG B 1 58 ? 2.709 -16.599 16.467 1.00 8.09 57 ARG B CA 1
ATOM 1707 C C . ARG B 1 58 ? 2.641 -16.228 14.973 1.00 7.84 57 ARG B C 1
ATOM 1708 O O . ARG B 1 58 ? 2.310 -15.081 14.624 1.00 8.63 57 ARG B O 1
ATOM 1716 N N . SER B 1 59 ? 2.995 -17.165 14.084 1.00 8.16 58 SER B N 1
ATOM 1717 C CA . SER B 1 59 ? 2.932 -16.909 12.632 1.00 8.81 58 SER B CA 1
ATOM 1718 C C . SER B 1 59 ? 1.506 -16.484 12.221 1.00 8.59 58 SER B C 1
ATOM 1719 O O . SER B 1 59 ? 1.337 -15.505 11.487 1.00 9.31 58 SER B O 1
ATOM 1722 N N . TYR B 1 60 ? 0.498 -17.206 12.722 1.00 8.27 59 TYR B N 1
ATOM 1723 C CA . TYR B 1 60 ? -0.879 -16.890 12.354 1.00 8.13 59 TYR B CA 1
ATOM 1724 C C . TYR B 1 60 ? -1.263 -15.493 12.890 1.00 7.25 59 TYR B C 1
ATOM 1725 O O . TYR B 1 60 ? -1.796 -14.627 12.141 1.00 8.16 59 TYR B O 1
ATOM 1734 N N . HIS B 1 61 ? -0.931 -15.228 14.174 1.00 7.77 60 HIS B N 1
ATOM 1735 C CA . HIS B 1 61 ? -1.251 -13.924 14.748 1.00 8.52 60 HIS B CA 1
ATOM 1736 C C . HIS B 1 61 ? -0.556 -12.749 14.048 1.00 8.69 60 HIS B C 1
ATOM 1737 O O . HIS B 1 61 ? -1.158 -11.697 13.853 1.00 9.88 60 HIS B O 1
ATOM 1744 N N . MET B 1 62 ? 0.733 -12.911 13.720 1.00 9.47 61 MET B N 1
ATOM 1745 C CA . MET B 1 62 ? 1.498 -11.826 13.108 1.00 9.73 61 MET B CA 1
ATOM 1746 C C . MET B 1 62 ? 1.261 -11.694 11.607 1.00 9.93 61 MET B C 1
ATOM 1747 O O . MET B 1 62 ? 0.992 -10.594 11.100 1.00 12.38 61 MET B O 1
ATOM 1752 N N . ASP B 1 63 ? 1.352 -12.809 10.892 1.00 10.10 62 ASP B N 1
ATOM 1753 C CA . ASP B 1 63 ? 1.225 -12.770 9.426 1.00 10.81 62 ASP B CA 1
ATOM 1754 C C . ASP B 1 63 ? -0.215 -12.631 8.950 1.00 11.13 62 ASP B C 1
ATOM 1755 O O . ASP B 1 63 ? -0.494 -11.856 8.017 1.00 13.14 62 ASP B O 1
ATOM 1760 N N . SER B 1 64 ? -1.127 -13.384 9.571 1.00 9.71 63 SER B N 1
ATOM 1761 C CA . SER B 1 64 ? -2.522 -13.373 9.135 1.00 9.62 63 SER B CA 1
ATOM 1762 C C . SER B 1 64 ? -3.345 -12.304 9.862 1.00 9.72 63 SER B C 1
ATOM 1763 O O . SER B 1 64 ? -4.024 -11.548 9.198 1.00 9.85 63 SER B O 1
ATOM 1766 N N . ASN B 1 65 ? -3.263 -12.228 11.193 1.00 9.25 64 ASN B N 1
ATOM 1767 C CA . ASN B 1 65 ? -4.025 -11.197 11.909 1.00 9.82 64 ASN B CA 1
ATOM 1768 C C . ASN B 1 65 ? -3.389 -9.805 11.832 1.00 10.08 64 ASN B C 1
ATOM 1769 O O . ASN B 1 65 ? -4.059 -8.810 12.095 1.00 11.72 64 ASN B O 1
ATOM 1774 N N . GLY B 1 66 ? -2.089 -9.730 11.509 1.00 10.66 65 GLY B N 1
ATOM 1775 C CA . GLY B 1 66 ? -1.398 -8.444 11.458 1.00 10.96 65 GLY B CA 1
ATOM 1776 C C . GLY B 1 66 ? -1.063 -7.858 12.814 1.00 10.61 65 GLY B C 1
ATOM 1777 O O . GLY B 1 66 ? -0.834 -6.648 12.934 1.00 13.96 65 GLY B O 1
ATOM 1778 N N . TRP B 1 67 ? -1.051 -8.709 13.840 1.00 11.06 66 TRP B N 1
ATOM 1779 C CA . TRP B 1 67 ? -0.753 -8.288 15.211 1.00 11.77 66 TRP B CA 1
ATOM 1780 C C . TRP B 1 67 ? 0.741 -8.048 15.454 1.00 13.01 66 TRP B C 1
ATOM 1781 O O . TRP B 1 67 ? 1.580 -8.555 14.708 1.00 12.97 66 TRP B O 1
ATOM 1792 N N . ASP B 1 68 ? 1.052 -7.332 16.541 1.00 12.83 67 ASP B N 1
ATOM 1793 C CA . ASP B 1 68 ? 2.453 -6.973 16.840 1.00 13.71 67 ASP B CA 1
ATOM 1794 C C . ASP B 1 68 ? 3.280 -8.161 17.335 1.00 12.99 67 ASP B C 1
ATOM 1795 O O . ASP B 1 68 ? 4.521 -8.136 17.266 1.00 13.68 67 ASP B O 1
ATOM 1800 N N . ASP B 1 69 ? 2.600 -9.183 17.852 1.00 11.87 68 ASP B N 1
ATOM 1801 C CA . ASP B 1 69 ? 3.190 -10.403 18.383 1.00 11.56 68 ASP B CA 1
ATOM 1802 C C . ASP B 1 69 ? 2.074 -11.419 18.585 1.00 10.75 68 ASP B C 1
ATOM 1803 O O . ASP B 1 69 ? 0.884 -11.086 18.444 1.00 10.86 68 ASP B O 1
ATOM 1808 N N . ILE B 1 70 ? 2.454 -12.653 18.927 1.00 10.38 69 ILE B N 1
ATOM 1809 C CA . ILE B 1 70 ? 1.506 -13.628 19.495 1.00 10.23 69 ILE B CA 1
ATOM 1810 C C . ILE B 1 70 ? 0.635 -12.918 20.536 1.00 10.50 69 ILE B C 1
ATOM 1811 O O . ILE B 1 70 ? 1.130 -12.091 21.293 1.00 10.87 69 ILE B O 1
ATOM 1816 N N . GLY B 1 71 ? -0.669 -13.192 20.540 1.00 9.89 70 GLY B N 1
ATOM 1817 C CA . GLY B 1 71 ? -1.623 -12.413 21.372 1.00 9.53 70 GLY B CA 1
ATOM 1818 C C . GLY B 1 71 ? -1.468 -12.635 22.881 1.00 9.26 70 GLY B C 1
ATOM 1819 O O . GLY B 1 71 ? -1.763 -11.728 23.679 1.00 11.06 70 GLY B O 1
ATOM 1820 N N . TYR B 1 72 ? -1.025 -13.848 23.253 1.00 9.75 71 TYR B N 1
ATOM 1821 C CA . TYR B 1 72 ? -0.947 -14.295 24.653 1.00 9.78 71 TYR B CA 1
ATOM 1822 C C . TYR B 1 72 ? 0.303 -13.773 25.361 1.00 9.73 71 TYR B C 1
ATOM 1823 O O . TYR B 1 72 ? 1.362 -13.615 24.743 1.00 9.53 71 TYR B O 1
ATOM 1832 N N . SER B 1 73 ? 0.174 -13.549 26.673 1.00 9.81 72 SER B N 1
ATOM 1833 C CA . SER B 1 73 ? 1.317 -13.206 27.523 1.00 10.09 72 SER B CA 1
ATOM 1834 C C . SER B 1 73 ? 2.244 -14.410 27.677 1.00 9.88 72 SER B C 1
ATOM 1835 O O . SER B 1 73 ? 3.475 -14.256 27.561 1.00 10.50 72 SER B O 1
ATOM 1838 N N . PHE B 1 74 ? 1.662 -15.579 27.980 1.00 10.08 73 PHE B N 1
ATOM 1839 C CA . PHE B 1 74 ? 2.374 -16.832 28.159 1.00 9.95 73 PHE B CA 1
ATOM 1840 C C . PHE B 1 74 ? 1.508 -17.948 27.592 1.00 9.64 73 PHE B C 1
ATOM 1841 O O . PHE B 1 74 ? 0.262 -17.813 27.586 1.00 10.16 73 PHE B O 1
ATOM 1849 N N . LEU B 1 75 ? 2.159 -19.037 27.177 1.00 10.00 74 LEU B N 1
ATOM 1850 C CA . LEU B 1 75 ? 1.486 -20.295 26.847 1.00 9.86 74 LEU B CA 1
ATOM 1851 C C . LEU B 1 75 ? 1.909 -21.374 27.840 1.00 10.00 74 LEU B C 1
ATOM 1852 O O . LEU B 1 75 ? 3.055 -21.354 28.370 1.00 10.97 74 LEU B O 1
ATOM 1857 N N . ILE B 1 76 ? 1.011 -22.324 28.072 1.00 11.11 75 ILE B N 1
ATOM 1858 C CA . ILE B 1 76 ? 1.336 -23.502 28.871 1.00 10.96 75 ILE B CA 1
ATOM 1859 C C . ILE B 1 76 ? 1.277 -24.705 27.957 1.00 11.17 75 ILE B C 1
ATOM 1860 O O . ILE B 1 76 ? 0.239 -24.972 27.352 1.00 11.57 75 ILE B O 1
ATOM 1865 N N . GLY B 1 77 ? 2.385 -25.414 27.829 1.00 11.93 76 GLY B N 1
ATOM 1866 C CA . GLY B 1 77 ? 2.439 -26.639 27.027 1.00 13.27 76 GLY B CA 1
ATOM 1867 C C . GLY B 1 77 ? 2.049 -27.898 27.776 1.00 13.70 76 GLY B C 1
ATOM 1868 O O . GLY B 1 77 ? 2.176 -27.957 29.010 1.00 14.06 76 GLY B O 1
ATOM 1869 N N . GLY B 1 78 ? 1.597 -28.914 27.039 1.00 13.71 77 GLY B N 1
ATOM 1870 C CA . GLY B 1 78 ? 1.304 -30.226 27.620 1.00 15.73 77 GLY B CA 1
ATOM 1871 C C . GLY B 1 78 ? 2.557 -30.938 28.111 1.00 15.79 77 GLY B C 1
ATOM 1872 O O . GLY B 1 78 ? 2.464 -31.927 28.829 1.00 17.96 77 GLY B O 1
ATOM 1873 N N . ASP B 1 79 ? 3.733 -30.418 27.741 1.00 15.64 78 ASP B N 1
ATOM 1874 C CA . ASP B 1 79 ? 5.008 -30.838 28.341 1.00 16.48 78 ASP B CA 1
ATOM 1875 C C . ASP B 1 79 ? 5.226 -30.329 29.790 1.00 16.65 78 ASP B C 1
ATOM 1876 O O . ASP B 1 79 ? 6.217 -30.700 30.449 1.00 19.31 78 ASP B O 1
ATOM 1881 N N . GLY B 1 80 ? 4.311 -29.490 30.282 1.00 15.42 79 GLY B N 1
ATOM 1882 C CA . GLY B 1 80 ? 4.417 -28.879 31.622 1.00 15.35 79 GLY B CA 1
ATOM 1883 C C . GLY B 1 80 ? 5.268 -27.625 31.678 1.00 14.74 79 GLY B C 1
ATOM 1884 O O . GLY B 1 80 ? 5.552 -27.129 32.782 1.00 16.23 79 GLY B O 1
ATOM 1885 N N . ASN B 1 81 ? 5.688 -27.121 30.509 1.00 15.19 80 ASN B N 1
ATOM 1886 C CA . ASN B 1 81 ? 6.512 -25.921 30.446 1.00 15.50 80 ASN B CA 1
ATOM 1887 C C . ASN B 1 81 ? 5.721 -24.649 30.191 1.00 14.13 80 ASN B C 1
ATOM 1888 O O . ASN B 1 81 ? 4.669 -24.674 29.519 1.00 13.59 80 ASN B O 1
ATOM 1893 N N . VAL B 1 82 ? 6.285 -23.529 30.654 1.00 14.02 81 VAL B N 1
ATOM 1894 C CA . VAL B 1 82 ? 5.793 -22.169 30.390 1.00 13.40 81 VAL B CA 1
ATOM 1895 C C . VAL B 1 82 ? 6.599 -21.556 29.241 1.00 13.41 81 VAL B C 1
ATOM 1896 O O . VAL B 1 82 ? 7.838 -21.542 29.296 1.00 14.24 81 VAL B O 1
ATOM 1900 N N . TYR B 1 83 ? 5.885 -21.075 28.208 1.00 13.02 82 TYR B N 1
ATOM 1901 C CA . TYR B 1 83 ? 6.476 -20.381 27.044 1.00 12.91 82 TYR B CA 1
ATOM 1902 C C . TYR B 1 83 ? 6.150 -18.889 27.074 1.00 12.29 82 TYR B C 1
ATOM 1903 O O . TYR B 1 83 ? 4.973 -18.504 27.129 1.00 13.34 82 TYR B O 1
ATOM 1912 N N . GLU B 1 84 ? 7.180 -18.045 27.039 1.00 12.41 83 GLU B N 1
ATOM 1913 C CA . GLU B 1 84 ? 6.987 -16.602 27.067 1.00 12.67 83 GLU B CA 1
ATOM 1914 C C . GLU B 1 84 ? 6.461 -16.113 25.710 1.00 12.39 83 GLU B C 1
ATOM 1915 O O . GLU B 1 84 ? 7.079 -16.370 24.686 1.00 13.20 83 GLU B O 1
ATOM 1921 N N . GLY B 1 85 ? 5.337 -15.400 25.728 1.00 11.30 84 GLY B N 1
ATOM 1922 C CA . GLY B 1 85 ? 4.822 -14.685 24.554 1.00 11.42 84 GLY B CA 1
ATOM 1923 C C . GLY B 1 85 ? 5.134 -13.211 24.712 1.00 11.52 84 GLY B C 1
ATOM 1924 O O . GLY B 1 85 ? 6.322 -12.831 24.746 1.00 13.39 84 GLY B O 1
ATOM 1925 N N . ARG B 1 86 ? 4.100 -12.378 24.867 1.00 11.33 85 ARG B N 1
ATOM 1926 C CA . ARG B 1 86 ? 4.284 -10.953 25.195 1.00 12.39 85 ARG B CA 1
ATOM 1927 C C . ARG B 1 86 ? 4.910 -10.711 26.587 1.00 14.44 85 ARG B C 1
ATOM 1928 O O . ARG B 1 86 ? 5.480 -9.637 26.837 1.00 16.79 85 ARG B O 1
ATOM 1936 N N . GLY B 1 87 ? 4.798 -11.713 27.461 1.00 13.29 86 GLY B N 1
ATOM 1937 C CA . GLY B 1 87 ? 5.441 -11.696 28.783 1.00 13.51 86 GLY B CA 1
ATOM 1938 C C . GLY B 1 87 ? 4.724 -10.839 29.810 1.00 13.78 86 GLY B C 1
ATOM 1939 O O . GLY B 1 87 ? 3.545 -10.497 29.673 1.00 15.27 86 GLY B O 1
ATOM 1940 N N . TRP B 1 88 ? 5.480 -10.472 30.842 1.00 14.08 87 TRP B N 1
ATOM 1941 C CA . TRP B 1 88 ? 4.926 -9.749 31.984 1.00 15.31 87 TRP B CA 1
ATOM 1942 C C . TRP B 1 88 ? 4.591 -8.282 31.710 1.00 16.63 87 TRP B C 1
ATOM 1943 O O . TRP B 1 88 ? 3.764 -7.699 32.426 1.00 19.03 87 TRP B O 1
ATOM 1954 N N . ASN B 1 89 ? 5.218 -7.681 30.698 1.00 17.98 88 ASN B N 1
ATOM 1955 C CA . ASN B 1 89 ? 5.285 -6.213 30.637 1.00 20.72 88 ASN B CA 1
ATOM 1956 C C . ASN B 1 89 ? 4.755 -5.576 29.368 1.00 20.83 88 ASN B C 1
ATOM 1957 O O . ASN B 1 89 ? 5.028 -4.419 29.105 1.00 21.69 88 ASN B O 1
ATOM 1962 N N . ARG B 1 90 ? 4.009 -6.332 28.573 1.00 19.86 89 ARG B N 1
ATOM 1963 C CA . ARG B 1 90 ? 3.454 -5.787 27.328 1.00 19.86 89 ARG B CA 1
ATOM 1964 C C . ARG B 1 90 ? 1.937 -5.968 27.272 1.00 18.49 89 ARG B C 1
ATOM 1965 O O . ARG B 1 90 ? 1.413 -7.018 27.660 1.00 20.43 89 ARG B O 1
ATOM 1973 N N . GLU B 1 91 ? 1.249 -4.936 26.784 1.00 17.58 90 GLU B N 1
ATOM 1974 C CA . GLU B 1 91 ? -0.199 -4.955 26.528 1.00 17.97 90 GLU B CA 1
ATOM 1975 C C . GLU B 1 91 ? -0.567 -6.182 25.684 1.00 16.27 90 GLU B C 1
ATOM 1976 O O . GLU B 1 91 ? 0.135 -6.509 24.723 1.00 15.37 90 GLU B O 1
ATOM 1982 N N . GLY B 1 92 ? -1.664 -6.851 26.036 1.00 15.92 91 GLY B N 1
ATOM 1983 C CA . GLY B 1 92 ? -2.059 -8.075 25.343 1.00 15.72 91 GLY B CA 1
ATOM 1984 C C . GLY B 1 92 ? -2.843 -7.891 24.059 1.00 15.03 91 GLY B C 1
ATOM 1985 O O . GLY B 1 92 ? -3.277 -6.784 23.734 1.00 15.54 91 GLY B O 1
ATOM 1986 N N . ALA B 1 93 ? -3.010 -8.994 23.334 1.00 13.09 92 ALA B N 1
ATOM 1987 C CA . ALA B 1 93 ? -4.051 -9.095 22.311 1.00 13.48 92 ALA B CA 1
ATOM 1988 C C . ALA B 1 93 ? -4.780 -10.418 22.497 1.00 13.66 92 ALA B C 1
ATOM 1989 O O . ALA B 1 93 ? -4.833 -11.261 21.593 1.00 14.61 92 ALA B O 1
ATOM 1991 N N . HIS B 1 94 ? -5.329 -10.603 23.699 1.00 13.43 93 HIS B N 1
ATOM 1992 C CA . HIS B 1 94 ? -5.964 -11.860 24.083 1.00 13.20 93 HIS B CA 1
ATOM 1993 C C . HIS B 1 94 ? -7.380 -11.689 24.636 1.00 12.46 93 HIS B C 1
ATOM 1994 O O . HIS B 1 94 ? -8.168 -12.626 24.543 1.00 12.81 93 HIS B O 1
ATOM 2001 N N . THR B 1 95 ? -7.671 -10.554 25.281 1.00 12.44 94 THR B N 1
ATOM 2002 C CA . THR B 1 95 ? -8.955 -10.396 25.984 1.00 13.33 94 THR B CA 1
ATOM 2003 C C . THR B 1 95 ? -9.482 -8.969 25.839 1.00 14.74 94 THR B C 1
ATOM 2004 O O . THR B 1 95 ? -8.991 -8.051 26.509 1.00 16.01 94 THR B O 1
ATOM 2008 N N . ILE B 1 96 ? -10.459 -8.774 24.949 1.00 16.45 95 ILE B N 1
ATOM 2009 C CA . ILE B 1 96 ? -11.021 -7.433 24.713 1.00 18.22 95 ILE B CA 1
ATOM 2010 C C . ILE B 1 96 ? -11.521 -6.857 26.039 1.00 17.72 95 ILE B C 1
ATOM 2011 O O . ILE B 1 96 ? -12.216 -7.553 26.789 1.00 19.64 95 ILE B O 1
ATOM 2016 N N . GLY B 1 97 ? -11.130 -5.608 26.318 1.00 18.88 96 GLY B N 1
ATOM 2017 C CA . GLY B 1 97 ? -11.480 -4.882 27.545 1.00 20.54 96 GLY B CA 1
ATOM 2018 C C . GLY B 1 97 ? -10.533 -5.114 28.714 1.00 19.17 96 GLY B C 1
ATOM 2019 O O . GLY B 1 97 ? -10.638 -4.451 29.741 1.00 20.13 96 GLY B O 1
ATOM 2020 N N . TYR B 1 98 ? -9.606 -6.061 28.560 1.00 18.15 97 TYR B N 1
ATOM 2021 C CA . TYR B 1 98 ? -8.688 -6.431 29.646 1.00 17.52 97 TYR B CA 1
ATOM 2022 C C . TYR B 1 98 ? -7.206 -6.458 29.250 1.00 16.33 97 TYR B C 1
ATOM 2023 O O . TYR B 1 98 ? -6.351 -6.771 30.083 1.00 15.85 97 TYR B O 1
ATOM 2032 N N . ASN B 1 99 ? -6.902 -6.112 27.999 1.00 15.67 98 ASN B N 1
ATOM 2033 C CA . ASN B 1 99 ? -5.522 -6.213 27.498 1.00 15.09 98 ASN B CA 1
ATOM 2034 C C . ASN B 1 99 ? -4.526 -5.266 28.173 1.00 16.12 98 ASN B C 1
ATOM 2035 O O . ASN B 1 99 ? -3.324 -5.524 28.142 1.00 16.26 98 ASN B O 1
ATOM 2040 N N . LYS B 1 100 ? -5.037 -4.197 28.788 1.00 17.39 99 LYS B N 1
ATOM 2041 C CA . LYS B 1 100 ? -4.200 -3.199 29.463 1.00 17.94 99 LYS B CA 1
ATOM 2042 C C . LYS B 1 100 ? -4.148 -3.406 30.979 1.00 17.83 99 LYS B C 1
ATOM 2043 O O . LYS B 1 100 ? -3.406 -2.700 31.674 1.00 20.31 99 LYS B O 1
ATOM 2049 N N . LYS B 1 101 ? -4.909 -4.381 31.478 1.00 17.49 100 LYS B N 1
ATOM 2050 C CA . LYS B 1 101 ? -5.022 -4.619 32.930 1.00 17.53 100 LYS B CA 1
ATOM 2051 C C . LYS B 1 101 ? -4.931 -6.096 33.346 1.00 16.47 100 LYS B C 1
ATOM 2052 O O . LYS B 1 101 ? -5.393 -6.488 34.420 1.00 16.67 100 LYS B O 1
ATOM 2058 N N . SER B 1 102 ? -4.317 -6.916 32.500 1.00 15.91 101 SER B N 1
ATOM 2059 C CA . SER B 1 102 ? -4.168 -8.342 32.773 1.00 16.15 101 SER B CA 1
ATOM 2060 C C . SER B 1 102 ? -2.950 -8.910 32.064 1.00 14.46 101 SER B C 1
ATOM 2061 O O . SER B 1 102 ? -2.424 -8.290 31.127 1.00 15.50 101 SER B O 1
ATOM 2064 N N . VAL B 1 103 ? -2.536 -10.101 32.510 1.00 13.20 102 VAL B N 1
ATOM 2065 C CA . VAL B 1 103 ? -1.753 -11.011 31.657 1.00 13.52 102 VAL B CA 1
ATOM 2066 C C . VAL B 1 103 ? -2.672 -12.163 31.248 1.00 13.34 102 VAL B C 1
ATOM 2067 O O . VAL B 1 103 ? -3.531 -12.613 32.042 1.00 14.10 102 VAL B O 1
ATOM 2071 N N . GLY B 1 104 ? -2.489 -12.611 30.010 1.00 11.50 103 GLY B N 1
ATOM 2072 C CA . GLY B 1 104 ? -3.328 -13.671 29.460 1.00 10.62 103 GLY B CA 1
ATOM 2073 C C . GLY B 1 104 ? -2.509 -14.934 29.288 1.00 9.78 103 GLY B C 1
ATOM 2074 O O . GLY B 1 104 ? -1.505 -14.920 28.562 1.00 11.46 103 GLY B O 1
ATOM 2075 N N . ILE B 1 105 ? -2.939 -16.018 29.923 1.00 10.13 104 ILE B N 1
ATOM 2076 C CA . ILE B 1 105 ? -2.235 -17.298 29.892 1.00 10.45 104 ILE B CA 1
ATOM 2077 C C . ILE B 1 105 ? -3.029 -18.257 29.004 1.00 10.24 104 ILE B C 1
ATOM 2078 O O . ILE B 1 105 ? -4.168 -18.594 29.313 1.00 12.39 104 ILE B O 1
ATOM 2083 N N . GLY B 1 106 ? -2.428 -18.699 27.907 1.00 10.50 105 GLY B N 1
ATOM 2084 C CA . GLY B 1 106 ? -3.093 -19.651 26.987 1.00 10.14 105 GLY B CA 1
ATOM 2085 C C . GLY B 1 106 ? -2.643 -21.091 27.191 1.00 10.15 105 GLY B C 1
ATOM 2086 O O . GLY B 1 106 ? -1.473 -21.429 26.924 1.00 11.49 105 GLY B O 1
ATOM 2087 N N . PHE B 1 107 ? -3.541 -21.950 27.685 1.00 9.31 106 PHE B N 1
ATOM 2088 C CA . PHE B 1 107 ? -3.281 -23.392 27.764 1.00 9.72 106 PHE B CA 1
ATOM 2089 C C . PHE B 1 107 ? -3.356 -23.965 26.342 1.00 9.41 106 PHE B C 1
ATOM 2090 O O . PHE B 1 107 ? -4.366 -23.777 25.637 1.00 10.30 106 PHE B O 1
ATOM 2098 N N . ILE B 1 108 ? -2.295 -24.619 25.873 1.00 9.73 107 ILE B N 1
ATOM 2099 C 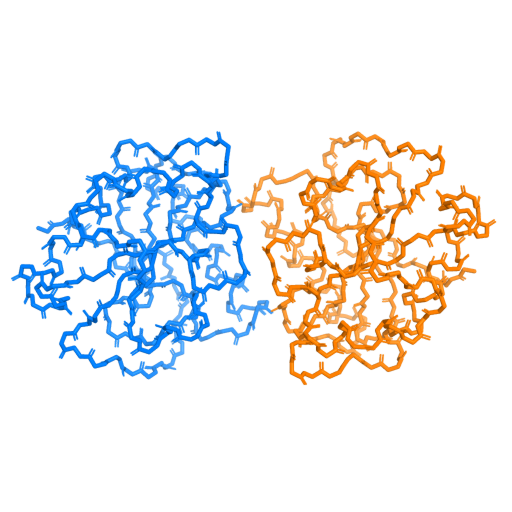CA . ILE B 1 108 ? -2.279 -25.140 24.493 1.00 9.35 107 ILE B CA 1
ATOM 2100 C C . ILE B 1 108 ? -3.168 -26.380 24.441 1.00 9.89 107 ILE B C 1
ATOM 2101 O O . ILE B 1 108 ? -2.841 -27.410 25.038 1.00 11.60 107 ILE B O 1
ATOM 2106 N N . GLY B 1 109 ? -4.260 -26.301 23.671 1.00 9.43 108 GLY B N 1
ATOM 2107 C CA . GLY B 1 109 ? -5.229 -27.398 23.587 1.00 11.15 108 GLY B CA 1
ATOM 2108 C C . GLY B 1 109 ? -6.646 -26.858 23.520 1.00 11.25 108 GLY B C 1
ATOM 2109 O O . GLY B 1 109 ? -6.860 -25.643 23.528 1.00 10.52 108 GLY B O 1
ATOM 2110 N N . ASN B 1 110 ? -7.600 -27.790 23.474 1.00 12.64 109 ASN B N 1
ATOM 2111 C CA . ASN B 1 110 ? -9.023 -27.475 23.494 1.00 13.44 109 ASN B CA 1
ATOM 2112 C C . ASN B 1 110 ? -9.547 -28.177 24.737 1.00 13.61 109 ASN B C 1
ATOM 2113 O O . ASN B 1 110 ? -9.593 -29.399 24.781 1.00 16.07 109 ASN B O 1
ATOM 2118 N N . PHE B 1 111 ? -9.929 -27.399 25.740 1.00 13.50 110 PHE B N 1
ATOM 2119 C CA . PHE B 1 111 ? -10.346 -27.970 27.037 1.00 13.93 110 PHE B CA 1
ATOM 2120 C C . PHE B 1 111 ? -11.832 -27.784 27.311 1.00 15.02 110 PHE B C 1
ATOM 2121 O O . PHE B 1 111 ? -12.263 -27.669 28.470 1.00 14.95 110 PHE B O 1
ATOM 2129 N N . GLN B 1 112 ? -12.620 -27.783 26.226 1.00 15.85 111 GLN B N 1
ATOM 2130 C CA . GLN B 1 112 ? -14.078 -27.771 26.369 1.00 16.50 111 GLN B CA 1
ATOM 2131 C C . GLN B 1 112 ? -14.615 -29.071 26.961 1.00 19.22 111 GLN B C 1
ATOM 2132 O O . GLN B 1 112 ? -15.468 -29.030 27.863 1.00 22.46 111 GLN B O 1
ATOM 2138 N N . GLU B 1 113 ? -14.098 -30.202 26.480 1.00 20.39 112 GLU B N 1
ATOM 2139 C CA . GLU B 1 113 ? -14.560 -31.539 26.891 1.00 25.51 112 GLU B CA 1
ATOM 2140 C C . GLU B 1 113 ? -13.505 -32.265 27.728 1.00 27.74 112 GLU B C 1
ATOM 2141 O O . GLU B 1 113 ? -13.845 -32.977 28.681 1.00 34.01 112 GLU B O 1
ATOM 2147 N N . LYS B 1 114 ? -12.233 -32.083 27.369 1.00 23.96 113 LYS B N 1
ATOM 2148 C CA . LYS B 1 114 ? -11.117 -32.738 28.057 1.00 22.35 113 LYS B CA 1
ATOM 2149 C C . LYS B 1 114 ? -10.476 -31.853 29.124 1.00 19.96 113 LYS B C 1
ATOM 2150 O O . LYS B 1 114 ? -10.398 -30.631 28.970 1.00 18.35 113 LYS B O 1
ATOM 2156 N N . ALA B 1 115 ? -10.027 -32.494 30.196 1.00 20.95 114 ALA B N 1
ATOM 2157 C CA . ALA B 1 115 ? -9.311 -31.813 31.286 1.00 18.94 114 ALA B CA 1
ATOM 2158 C C . ALA B 1 115 ? -7.884 -31.463 30.893 1.00 17.61 114 ALA B C 1
ATOM 2159 O O . ALA B 1 115 ? -7.242 -32.213 30.151 1.00 20.24 114 ALA B O 1
ATOM 2161 N N . ALA B 1 116 ? -7.389 -30.332 31.399 1.00 15.25 115 ALA B N 1
ATOM 2162 C CA . ALA B 1 116 ? -5.956 -30.035 31.340 1.00 15.31 115 ALA B CA 1
ATOM 2163 C C . ALA B 1 116 ? -5.227 -30.915 32.344 1.00 15.42 115 ALA B C 1
ATOM 2164 O O . ALA B 1 116 ? -5.718 -31.133 33.452 1.00 16.52 115 ALA B O 1
ATOM 2166 N N . SER B 1 117 ? -4.078 -31.453 31.941 1.00 16.28 116 SER B N 1
ATOM 2167 C CA . SER B 1 117 ? -3.268 -32.283 32.849 1.00 16.77 116 SER B CA 1
ATOM 2168 C C . SER B 1 117 ? -2.808 -31.521 34.098 1.00 18.28 116 SER B C 1
ATOM 2169 O O . SER B 1 117 ? -2.680 -30.276 34.073 1.00 16.76 116 SER B O 1
ATOM 2172 N N . ASP B 1 118 ? -2.576 -32.260 35.192 1.00 20.04 117 ASP B N 1
ATOM 2173 C CA . ASP B 1 118 ? -2.048 -31.657 36.416 1.00 20.33 117 ASP B CA 1
ATOM 2174 C C . ASP B 1 118 ? -0.756 -30.853 36.168 1.00 18.48 117 ASP B C 1
ATOM 2175 O O . ASP B 1 118 ? -0.606 -29.761 36.733 1.00 18.25 117 ASP B O 1
ATOM 2180 N N . LYS B 1 119 ? 0.143 -31.341 35.293 1.00 17.74 118 LYS B N 1
ATOM 2181 C CA . LYS B 1 119 ? 1.397 -30.610 35.030 1.00 19.06 118 LYS B CA 1
ATOM 2182 C C . LYS B 1 119 ? 1.136 -29.247 34.367 1.00 16.71 118 LYS B C 1
ATOM 2183 O O . LYS B 1 119 ? 1.861 -28.285 34.630 1.00 16.69 118 LYS B O 1
ATOM 2189 N N . MET B 1 120 ? 0.090 -29.157 33.539 1.00 15.76 119 MET B N 1
ATOM 2190 C CA . MET B 1 120 ? -0.308 -27.869 32.968 1.00 15.16 119 MET B CA 1
ATOM 2191 C C . MET B 1 120 ? -0.854 -26.919 34.043 1.00 14.37 119 MET B C 1
ATOM 2192 O O . MET B 1 120 ? -0.414 -25.772 34.133 1.00 13.91 119 MET B O 1
ATOM 2197 N N . LEU B 1 121 ? -1.777 -27.407 34.880 1.00 14.26 120 LEU B N 1
ATOM 2198 C CA . LEU B 1 121 ? -2.349 -26.589 35.969 1.00 14.96 120 LEU B CA 1
ATOM 2199 C C . LEU B 1 121 ? -1.278 -26.082 36.917 1.00 16.52 120 LEU B C 1
ATOM 2200 O O . LEU B 1 121 ? -1.269 -24.885 37.282 1.00 15.81 120 LEU B O 1
ATOM 2205 N N . ASN B 1 122 ? -0.368 -26.983 37.284 1.00 17.00 121 ASN B N 1
ATOM 2206 C CA . ASN B 1 122 ? 0.707 -26.667 38.228 1.00 18.60 121 ASN B CA 1
ATOM 2207 C C . ASN B 1 122 ? 1.640 -25.606 37.671 1.00 17.13 121 ASN B C 1
ATOM 2208 O O . ASN B 1 122 ? 2.054 -24.703 38.403 1.00 18.40 121 ASN B O 1
ATOM 2213 N N . ALA B 1 123 ? 1.957 -25.688 36.377 1.00 15.89 122 ALA B N 1
ATOM 2214 C CA . ALA B 1 123 ? 2.836 -24.711 35.757 1.00 15.35 122 ALA B CA 1
ATOM 2215 C C . ALA B 1 123 ? 2.194 -23.321 35.730 1.00 14.60 122 ALA B C 1
ATOM 2216 O O . ALA B 1 123 ? 2.858 -22.338 36.030 1.00 14.82 122 ALA B O 1
ATOM 2218 N N . ALA B 1 124 ? 0.911 -23.230 35.365 1.00 14.03 123 ALA B N 1
ATOM 2219 C CA . ALA B 1 124 ? 0.221 -21.944 35.374 1.00 13.37 123 ALA B CA 1
ATOM 2220 C C . ALA B 1 124 ? 0.098 -21.342 36.782 1.00 14.26 123 ALA B C 1
ATOM 2221 O O . ALA B 1 124 ? 0.277 -20.144 36.950 1.00 13.75 123 ALA B O 1
ATOM 2223 N N . HIS B 1 125 ? -0.220 -22.179 37.775 1.00 15.22 124 HIS B N 1
ATOM 2224 C CA . HIS B 1 125 ? -0.344 -21.733 39.159 1.00 15.91 124 HIS B CA 1
ATOM 2225 C C . HIS B 1 125 ? 0.993 -21.235 39.681 1.00 15.86 124 HIS B C 1
ATOM 2226 O O . HIS B 1 125 ? 1.027 -20.188 40.336 1.00 15.27 124 HIS B O 1
ATOM 2233 N N . ALA B 1 126 ? 2.073 -21.961 39.380 1.00 15.31 125 ALA B N 1
ATOM 2234 C CA . ALA B 1 126 ? 3.430 -21.521 39.772 1.00 16.33 125 ALA B CA 1
ATOM 2235 C C . ALA B 1 126 ? 3.766 -20.179 39.119 1.00 14.70 125 ALA B C 1
ATOM 2236 O O . ALA B 1 126 ? 4.392 -19.313 39.757 1.00 16.57 125 ALA B O 1
ATOM 2238 N N . LEU B 1 127 ? 3.391 -20.000 37.844 1.00 14.40 126 LEU B N 1
ATOM 2239 C CA . LEU B 1 127 ? 3.613 -18.729 37.156 1.00 14.54 126 LEU B CA 1
ATOM 2240 C C . LEU B 1 127 ? 2.882 -17.551 37.831 1.00 15.01 126 LEU B C 1
ATOM 2241 O O . LEU B 1 127 ? 3.445 -16.470 37.998 1.00 15.87 126 LEU B O 1
ATOM 2246 N N . ILE B 1 128 ? 1.644 -17.776 38.258 1.00 15.08 127 ILE B N 1
ATOM 2247 C CA . ILE B 1 128 ? 0.861 -16.760 38.976 1.00 16.21 127 ILE B CA 1
ATOM 2248 C C . ILE B 1 128 ? 1.551 -16.417 40.318 1.00 17.65 127 ILE B C 1
ATOM 2249 O O . ILE B 1 128 ? 1.741 -15.228 40.648 1.00 17.36 127 ILE B O 1
ATOM 2254 N N . HIS B 1 129 ? 1.962 -17.461 41.042 1.00 17.68 128 HIS B N 1
ATOM 2255 C CA . HIS B 1 129 ? 2.694 -17.310 42.318 1.00 21.19 128 HIS B CA 1
ATOM 2256 C C . HIS B 1 129 ? 3.953 -16.458 42.098 1.00 21.24 128 HIS B C 1
ATOM 2257 O O . HIS B 1 129 ? 4.245 -15.553 42.901 1.00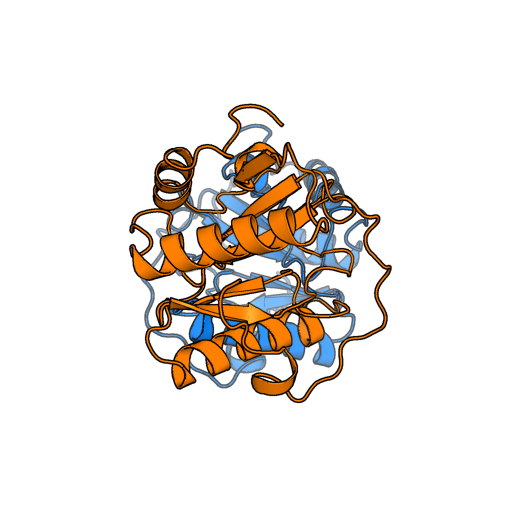 21.08 128 HIS B O 1
ATOM 2264 N N . CYS B 1 130 ? 4.666 -16.738 40.996 1.00 21.03 129 CYS B N 1
ATOM 2265 C CA . CYS B 1 130 ? 5.860 -15.995 40.557 1.00 23.05 129 CYS B CA 1
ATOM 2266 C C . CYS B 1 130 ? 5.596 -14.491 40.402 1.00 16.55 129 CYS B C 1
ATOM 2267 O O . CYS B 1 130 ? 6.294 -13.658 41.004 1.00 20.87 129 CYS B O 1
ATOM 2270 N N . GLY B 1 131 ? 4.573 -14.166 39.598 1.00 19.74 130 GLY B N 1
ATOM 2271 C CA . GLY B 1 131 ? 4.192 -12.770 39.346 1.00 18.35 130 GLY B CA 1
ATOM 2272 C C . GLY B 1 131 ? 3.831 -12.008 40.618 1.00 18.34 130 GLY B C 1
ATOM 2273 O O . GLY B 1 131 ? 4.181 -10.823 40.758 1.00 19.11 130 GLY B O 1
ATOM 2274 N N . LYS B 1 132 ? 3.130 -12.695 41.525 1.00 19.34 131 LYS B N 1
ATOM 2275 C CA . LYS B 1 132 ? 2.761 -12.159 42.839 1.00 20.13 131 LYS B CA 1
ATOM 2276 C C . LYS B 1 132 ? 3.997 -11.850 43.680 1.00 21.08 131 LYS B C 1
ATOM 2277 O O . LYS B 1 132 ? 4.155 -10.728 44.183 1.00 20.81 131 LYS B O 1
ATOM 2283 N N .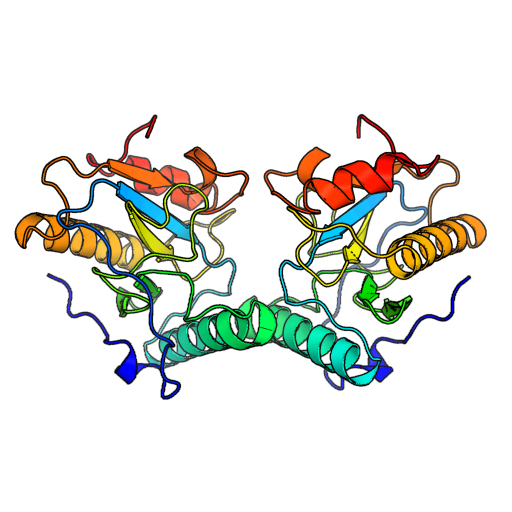 SER B 1 133 ? 4.879 -12.843 43.787 1.00 20.24 132 SER B N 1
ATOM 2284 C CA . SER B 1 133 ? 6.113 -12.753 44.569 1.00 22.74 132 SER B CA 1
ATOM 2285 C C . SER B 1 133 ? 7.001 -11.610 44.083 1.00 22.97 132 SER B C 1
ATOM 2286 O O . SER B 1 133 ? 7.574 -10.879 44.893 1.00 23.95 132 SER B O 1
ATOM 2289 N N . LYS B 1 134 ? 7.093 -11.438 42.766 1.00 22.86 133 LYS B N 1
ATOM 2290 C CA . LYS B 1 134 ? 7.924 -10.378 42.166 1.00 23.97 133 LYS B CA 1
ATOM 2291 C C . LYS B 1 134 ? 7.285 -8.980 42.247 1.00 22.58 133 LYS B C 1
ATOM 2292 O O . LYS B 1 134 ? 7.965 -7.955 42.080 1.00 21.09 133 LYS B O 1
ATOM 2298 N N . GLY B 1 135 ? 5.996 -8.935 42.569 1.00 21.35 134 GLY B N 1
ATOM 2299 C CA . GLY B 1 135 ? 5.266 -7.677 42.660 1.00 21.43 134 GLY B CA 1
ATOM 2300 C C . GLY B 1 135 ? 4.759 -7.169 41.321 1.00 19.95 134 GLY B C 1
ATOM 2301 O O . GLY B 1 135 ? 4.290 -6.034 41.230 1.00 20.19 134 GLY B O 1
ATOM 2302 N N . ILE B 1 136 ? 4.866 -8.005 40.284 1.00 19.37 135 ILE B N 1
ATOM 2303 C CA . ILE B 1 136 ? 4.325 -7.707 38.947 1.00 19.81 135 ILE B CA 1
ATOM 2304 C C . ILE B 1 136 ? 2.796 -7.744 38.985 1.00 19.29 135 ILE B C 1
ATOM 2305 O O . ILE B 1 136 ? 2.133 -6.839 38.454 1.00 20.13 135 ILE B O 1
ATOM 2310 N N . LEU B 1 137 ? 2.261 -8.786 39.632 1.00 18.45 136 LEU B N 1
ATOM 2311 C CA . LEU B 1 137 ? 0.841 -8.943 39.887 1.00 19.66 136 LEU B CA 1
ATOM 2312 C C . LEU B 1 137 ? 0.497 -8.374 41.255 1.00 21.34 136 LEU B C 1
ATOM 2313 O O . LEU B 1 137 ? 1.300 -8.461 42.183 1.00 21.87 136 LEU B O 1
ATOM 2318 N N . ARG B 1 138 ? -0.680 -7.764 41.364 1.00 20.74 137 ARG B N 1
ATOM 2319 C CA . ARG B 1 138 ? -1.182 -7.269 42.663 1.00 23.91 137 ARG B CA 1
ATOM 2320 C C . ARG B 1 138 ? -1.226 -8.415 43.675 1.00 25.70 137 ARG B C 1
ATOM 2321 O O . ARG B 1 138 ? -1.468 -9.563 43.302 1.00 24.17 137 ARG B O 1
ATOM 2329 N N . GLU B 1 139 ? -0.998 -8.103 44.953 1.00 26.95 138 GLU B N 1
ATOM 2330 C CA . GLU B 1 139 ? -1.080 -9.118 46.014 1.00 32.32 138 GLU B CA 1
ATOM 2331 C C . GLU B 1 139 ? -2.453 -9.796 46.051 1.00 29.59 138 GLU B C 1
ATOM 2332 O O . GLU B 1 139 ? -2.544 -11.000 46.292 1.00 31.55 138 GLU B O 1
ATOM 2338 N N . ASP B 1 140 ? -3.498 -9.024 45.753 1.00 27.48 139 ASP B N 1
ATOM 2339 C CA . ASP B 1 140 ? -4.874 -9.530 45.681 1.00 30.94 139 ASP B CA 1
ATOM 2340 C C . ASP B 1 140 ? -5.297 -9.831 44.231 1.00 29.56 139 ASP B C 1
ATOM 2341 O O . ASP B 1 140 ? -6.384 -9.438 43.786 1.00 26.85 139 ASP B O 1
ATOM 2346 N N . ILE B 1 141 ? -4.418 -10.527 43.507 1.00 25.75 140 ILE B N 1
ATOM 2347 C CA . ILE B 1 141 ? -4.643 -10.879 42.094 1.00 22.84 140 ILE B CA 1
ATOM 2348 C C . ILE B 1 141 ? -5.963 -11.621 41.871 1.00 21.38 140 ILE B C 1
ATOM 2349 O O . ILE B 1 141 ? -6.300 -12.519 42.636 1.00 23.83 140 ILE B O 1
ATOM 2354 N N . ARG B 1 142 ? -6.689 -11.222 40.822 1.00 18.92 141 ARG B N 1
ATOM 2355 C CA . ARG B 1 142 ? -7.983 -11.818 40.476 1.00 19.18 141 ARG B CA 1
ATOM 2356 C C . ARG B 1 142 ? -7.782 -12.669 39.213 1.00 16.50 141 ARG B C 1
ATOM 2357 O O . ARG B 1 142 ? -7.472 -12.141 38.133 1.00 17.99 141 ARG B O 1
ATOM 2365 N N . VAL B 1 143 ? -7.900 -13.986 39.376 1.00 14.99 142 VAL B N 1
ATOM 2366 C CA . VAL B 1 143 ? -7.740 -14.942 38.274 1.00 14.50 142 VAL B CA 1
ATOM 2367 C C . VAL B 1 143 ? -9.146 -15.300 37.789 1.00 15.21 142 VAL B C 1
ATOM 2368 O O . VAL B 1 143 ? -10.017 -15.698 38.586 1.00 15.41 142 VAL B O 1
ATOM 2372 N N . ILE B 1 144 ? -9.376 -15.124 36.487 1.00 14.67 143 ILE B N 1
ATOM 2373 C CA . ILE B 1 144 ? -10.694 -15.389 35.875 1.00 14.43 143 ILE B CA 1
ATOM 2374 C C . ILE B 1 144 ? -10.520 -16.103 34.537 1.00 12.82 143 ILE B C 1
ATOM 2375 O O . ILE B 1 144 ? -9.493 -15.935 33.856 1.00 13.09 143 ILE B O 1
ATOM 2380 N N . GLY B 1 145 ? -11.519 -16.892 34.148 1.00 13.02 144 GLY B N 1
ATOM 2381 C CA . GLY B 1 145 ? -11.571 -17.437 32.795 1.00 12.57 144 GLY B CA 1
ATOM 2382 C C . GLY B 1 145 ? -12.062 -16.365 31.837 1.00 12.06 144 GLY B C 1
ATOM 2383 O O . GLY B 1 145 ? -12.888 -15.528 32.202 1.00 13.49 144 GLY B O 1
ATOM 2384 N N . ALA B 1 146 ? -11.567 -16.407 30.586 1.00 10.98 145 ALA B N 1
ATOM 2385 C CA . ALA B 1 146 ? -11.967 -15.406 29.573 1.00 11.74 145 ALA B CA 1
ATOM 2386 C C . ALA B 1 146 ? -13.507 -15.260 29.420 1.00 12.15 145 ALA B C 1
ATOM 2387 O O . ALA B 1 146 ? -14.002 -14.144 29.290 1.00 12.90 145 ALA B O 1
ATOM 2389 N N . LYS B 1 147 ? -14.227 -16.383 29.458 1.00 12.09 146 LYS B N 1
ATOM 2390 C CA . LYS B 1 147 ? -15.694 -16.396 29.303 1.00 12.92 146 LYS B CA 1
ATOM 2391 C C . LYS B 1 147 ? -16.437 -15.604 30.382 1.00 13.82 146 LYS B C 1
ATOM 2392 O O . LYS B 1 147 ? -17.607 -15.257 30.191 1.00 15.37 146 LYS B O 1
ATOM 2398 N N . GLN B 1 148 ? -15.776 -15.320 31.513 1.00 13.60 147 GLN B N 1
ATOM 2399 C CA . GLN B 1 148 ? -16.390 -14.503 32.582 1.00 14.12 147 GLN B CA 1
ATOM 2400 C C . GLN B 1 148 ? -16.495 -13.023 32.207 1.00 15.19 147 GLN B C 1
ATOM 2401 O O . GLN B 1 148 ? -17.306 -12.288 32.803 1.00 18.30 147 GLN B O 1
ATOM 2407 N N . VAL B 1 149 ? -15.697 -12.581 31.232 1.00 14.92 148 VAL B N 1
ATOM 2408 C CA . VAL B 1 149 ? -15.620 -11.152 30.880 1.00 15.58 148 VAL B CA 1
ATOM 2409 C C . VAL B 1 149 ? -15.811 -10.827 29.382 1.00 16.60 148 VAL B C 1
ATOM 2410 O O . VAL B 1 149 ? -15.930 -9.653 29.013 1.00 17.32 148 VAL B O 1
ATOM 2414 N N . THR B 1 150 ? -15.799 -11.858 28.524 1.00 15.38 149 THR B N 1
ATOM 2415 C CA . THR B 1 150 ? -16.004 -11.678 27.075 1.00 15.67 149 THR B CA 1
ATOM 2416 C C . THR B 1 150 ? -16.884 -12.813 26.540 1.00 14.77 149 THR B C 1
ATOM 2417 O O . THR B 1 150 ? -16.953 -13.881 27.132 1.00 14.26 149 THR B O 1
ATOM 2421 N N . ALA B 1 151 ? -17.550 -12.570 25.400 1.00 15.38 150 ALA B N 1
ATOM 2422 C CA . ALA B 1 151 ? -18.319 -13.600 24.703 1.00 14.78 150 ALA B CA 1
ATOM 2423 C C . ALA B 1 151 ? -17.371 -14.568 23.980 1.00 14.54 150 ALA B C 1
ATOM 2424 O O . ALA B 1 151 ? -16.881 -14.291 22.877 1.00 15.48 150 ALA B O 1
ATOM 2426 N N . THR B 1 152 ? -17.106 -15.697 24.639 1.00 14.78 151 THR B N 1
ATOM 2427 C CA . THR B 1 152 ? -16.146 -16.716 24.174 1.00 13.68 151 THR B CA 1
ATOM 2428 C C . THR B 1 152 ? -16.396 -18.045 24.890 1.00 14.02 151 THR B C 1
ATOM 2429 O O . THR B 1 152 ? -16.964 -18.059 25.980 1.00 13.57 151 THR B O 1
ATOM 2433 N N . MET B 1 153 ? -15.963 -19.157 24.288 1.00 13.78 152 MET B N 1
ATOM 2434 C CA . MET B 1 153 ? -15.934 -20.445 25.013 1.00 15.52 152 MET B CA 1
ATOM 2435 C C . MET B 1 153 ? -14.672 -20.638 25.846 1.00 14.11 152 MET B C 1
ATOM 2436 O O . MET B 1 153 ? -14.634 -21.477 26.736 1.00 15.33 152 MET B O 1
ATOM 2441 N N . SER B 1 154 ? -13.649 -19.855 25.534 1.00 12.00 153 SER B N 1
ATOM 2442 C CA . SER B 1 154 ? -12.365 -19.944 26.203 1.00 11.53 153 SER B CA 1
ATOM 2443 C C . SER B 1 154 ? -12.535 -19.709 27.730 1.00 12.12 153 SER B C 1
ATOM 2444 O O . SER B 1 154 ? -13.248 -18.783 28.108 1.00 12.02 153 SER B O 1
ATOM 2447 N N . PRO B 1 155 ? -11.907 -20.508 28.616 1.00 10.70 154 PRO B N 1
ATOM 2448 C CA . PRO B 1 155 ? -10.824 -21.474 28.333 1.00 10.89 154 PRO B CA 1
ATOM 2449 C C . PRO B 1 155 ? -11.273 -22.937 28.142 1.00 11.30 154 PRO B C 1
ATOM 2450 O O . PRO B 1 155 ? -10.469 -23.879 28.334 1.00 12.13 154 PRO B O 1
ATOM 2454 N N . GLY B 1 156 ? -12.549 -23.134 27.786 1.00 11.70 155 GLY B N 1
ATOM 2455 C CA . GLY B 1 156 ? -13.156 -24.459 27.731 1.00 12.37 155 GLY B CA 1
ATOM 2456 C C . GLY B 1 156 ? -13.818 -24.778 29.078 1.00 13.79 155 GLY B C 1
ATOM 2457 O O . GLY B 1 156 ? -13.281 -24.489 30.152 1.00 14.42 155 GLY B O 1
ATOM 2458 N N . SER B 1 157 ? -14.995 -25.396 29.021 1.00 14.40 156 SER B N 1
ATOM 2459 C CA . SER B 1 157 ? -15.781 -25.668 30.226 1.00 15.62 156 SER B CA 1
ATOM 2460 C C . SER B 1 157 ? -15.050 -26.529 31.257 1.00 15.35 156 SER B C 1
ATOM 2461 O O . SER B 1 157 ? -15.174 -26.290 32.463 1.00 16.66 156 SER B O 1
ATOM 2464 N N . LYS B 1 158 ? -14.286 -27.515 30.791 1.00 15.21 157 LYS B N 1
ATOM 2465 C CA . LYS B 1 158 ? -13.549 -28.374 31.719 1.00 15.99 157 LYS B CA 1
ATOM 2466 C C . LYS B 1 158 ? -12.418 -27.642 32.433 1.00 15.59 157 LYS B C 1
ATOM 2467 O O . LYS B 1 158 ? -12.313 -27.721 33.661 1.00 16.90 157 LYS B O 1
ATOM 2473 N N . LEU B 1 159 ? -11.608 -26.896 31.686 1.00 14.41 158 LEU B N 1
ATOM 2474 C CA . LEU B 1 159 ? -10.561 -26.079 32.309 1.00 13.84 158 LEU B CA 1
ATOM 2475 C C . LEU B 1 159 ? -11.138 -24.973 33.202 1.00 14.24 158 LEU B C 1
ATOM 2476 O O . LEU B 1 159 ? -10.572 -24.686 34.285 1.00 13.90 158 LEU B O 1
ATOM 2481 N N . GLN B 1 160 ? -12.249 -24.361 32.783 1.00 15.02 159 GLN B N 1
ATOM 2482 C CA . GLN B 1 160 ? -12.960 -23.399 33.628 1.00 14.89 159 GLN B CA 1
ATOM 2483 C C . GLN B 1 160 ? -13.307 -24.000 35.004 1.00 15.07 159 GLN B C 1
ATOM 2484 O O . GLN B 1 160 ? -13.080 -23.345 36.030 1.00 16.52 159 GLN B O 1
ATOM 2490 N N . LYS B 1 161 ? -13.795 -25.247 35.021 1.00 15.58 160 LYS B N 1
ATOM 2491 C CA . LYS B 1 161 ? -14.088 -25.956 36.290 1.00 18.35 160 LYS B CA 1
ATOM 2492 C C . LYS B 1 161 ? -12.803 -26.155 37.107 1.00 17.68 160 LYS B C 1
ATOM 2493 O O . LYS B 1 161 ? -12.791 -25.907 38.319 1.00 18.26 160 LYS B O 1
ATOM 2499 N N . GLN B 1 162 ? -11.713 -26.523 36.423 1.00 17.18 161 GLN B N 1
ATOM 2500 C CA . GLN B 1 162 ? -10.441 -26.851 37.092 1.00 16.49 161 GLN B CA 1
ATOM 2501 C C . GLN B 1 162 ? -9.804 -25.654 37.803 1.00 17.32 161 GLN B C 1
ATOM 2502 O O . GLN B 1 162 ? -9.307 -25.808 38.904 1.00 18.36 161 GLN B O 1
ATOM 2508 N N . ILE B 1 163 ? -9.833 -24.466 37.196 1.00 14.80 162 ILE B N 1
ATOM 2509 C CA . ILE B 1 163 ? -9.205 -23.277 37.804 1.00 16.96 162 ILE B CA 1
ATOM 2510 C C . ILE B 1 163 ? -9.940 -22.756 39.050 1.00 17.48 162 ILE B C 1
ATOM 2511 O O . ILE B 1 163 ? -9.360 -22.013 39.852 1.00 16.74 162 ILE B O 1
ATOM 2516 N N . LYS B 1 164 ? -11.190 -23.187 39.227 1.00 17.61 163 LYS B N 1
ATOM 2517 C CA . LYS B 1 164 ? -11.965 -22.817 40.417 1.00 18.66 163 LYS B CA 1
ATOM 2518 C C . LYS B 1 164 ? -11.374 -23.412 41.703 1.00 20.01 163 LYS B C 1
ATOM 2519 O O . LYS B 1 164 ? -11.696 -22.956 42.801 1.00 22.19 163 LYS B O 1
ATOM 2525 N N . ASN B 1 165 ? -10.494 -24.402 41.556 1.00 19.35 164 ASN B N 1
ATOM 2526 C CA . ASN B 1 165 ? -9.811 -25.018 42.705 1.00 20.98 164 ASN B CA 1
ATOM 2527 C C . ASN B 1 165 ? -8.600 -24.215 43.183 1.00 21.62 164 ASN B C 1
ATOM 2528 O O . ASN B 1 165 ? -7.988 -24.538 44.221 1.00 26.27 164 ASN B O 1
ATOM 2533 N N . TRP B 1 166 ? -8.268 -23.160 42.442 1.00 18.87 165 TRP B N 1
ATOM 2534 C CA . TRP B 1 166 ? -7.237 -22.204 42.847 1.00 18.65 165 TRP B CA 1
ATOM 2535 C C . TRP B 1 166 ? -7.818 -21.158 43.784 1.00 19.60 165 TRP B C 1
ATOM 2536 O O . TRP B 1 166 ? -8.862 -20.566 43.513 1.00 18.51 165 TRP B O 1
ATOM 2547 N N . LEU B 1 167 ? -7.111 -20.884 44.871 1.00 18.65 166 LEU B N 1
ATOM 2548 C CA . LEU B 1 167 ? -7.565 -19.864 45.826 1.00 18.38 166 LEU B CA 1
ATOM 2549 C C . LEU B 1 167 ? -7.696 -18.451 45.232 1.00 18.64 166 LEU B C 1
ATOM 2550 O O . LEU B 1 167 ? -8.484 -17.651 45.730 1.00 19.55 166 LEU B O 1
ATOM 2555 N N . GLU B 1 168 ? -6.933 -18.157 44.167 1.00 17.17 167 GLU B N 1
ATOM 2556 C CA . GLU B 1 168 ? -6.921 -16.845 43.514 1.00 16.93 167 GLU B CA 1
ATOM 2557 C C . GLU B 1 168 ? -8.087 -16.659 42.521 1.00 16.71 167 GLU B C 1
ATOM 2558 O O . GLU B 1 168 ? -8.324 -15.539 42.053 1.00 16.85 167 GLU B O 1
ATOM 2564 N N . TRP B 1 169 ? -8.809 -17.734 42.202 1.00 16.89 168 TRP B N 1
ATOM 2565 C CA . TRP B 1 169 ? -9.932 -17.620 41.255 1.00 17.58 168 TRP B CA 1
ATOM 2566 C C . TRP B 1 169 ? -11.074 -16.802 41.871 1.00 17.82 168 TRP B C 1
ATOM 2567 O O . TRP B 1 169 ? -11.384 -16.962 43.056 1.00 18.76 168 TRP B O 1
ATOM 2578 N N . VAL B 1 170 ? -11.699 -15.924 41.082 1.00 17.45 169 VAL B N 1
ATOM 2579 C CA . VAL B 1 170 ? -12.828 -15.111 41.572 1.00 18.61 169 VAL B CA 1
ATOM 2580 C C . VAL B 1 170 ? -14.089 -15.331 40.723 1.00 19.13 169 VAL B C 1
ATOM 2581 O O . VAL B 1 170 ? -13.994 -15.465 39.496 1.00 19.62 169 VAL B O 1
ATOM 2585 N N . PRO B 1 171 ? -15.269 -15.395 41.372 1.00 20.22 170 PRO B N 1
ATOM 2586 C CA . PRO B 1 171 ? -16.518 -15.638 40.629 1.00 20.39 170 PRO B CA 1
ATOM 2587 C C . PRO B 1 171 ? -17.038 -14.403 39.892 1.00 23.28 170 PRO B C 1
ATOM 2588 O O . PRO B 1 171 ? -17.795 -14.552 38.932 1.00 26.98 170 PRO B O 1
ATOM 2592 N N . THR B 1 172 ? -16.635 -13.208 40.325 1.00 25.22 171 THR B N 1
ATOM 2593 C CA . THR B 1 172 ? -17.024 -11.947 39.666 1.00 32.88 171 THR B CA 1
ATOM 2594 C C . THR B 1 172 ? -15.777 -11.090 39.391 1.00 36.04 171 THR B C 1
ATOM 2595 O O . THR B 1 172 ? -14.876 -11.033 40.238 1.00 33.62 171 THR B O 1
ATOM 2599 N N . PRO B 1 173 ? -15.714 -10.427 38.213 1.00 37.10 172 PRO B N 1
ATOM 2600 C CA . PRO B 1 173 ? -14.525 -9.614 37.905 1.00 40.95 172 PRO B CA 1
ATOM 2601 C C . PRO B 1 173 ? -14.389 -8.388 38.808 1.00 43.76 172 PRO B C 1
ATOM 2602 O O . PRO B 1 173 ? -13.284 -8.043 39.226 1.00 40.07 172 PRO B O 1
#

Solvent-accessible surface area: 14964 Å² total; per-residue (Å²): 105,36,170,57,3,20,36,97,98,9,10,145,68,120,42,137,112,12,107,159,14,150,68,66,0,42,21,0,0,0,13,10,10,52,2,41,70,0,100,73,112,88,86,0,50,50,18,0,52,64,1,10,33,29,17,24,103,1,23,55,83,58,3,0,0,27,0,2,1,0,0,7,24,23,41,1,0,56,4,14,2,32,73,98,35,10,25,24,2,135,58,32,30,147,89,0,0,0,2,0,0,0,0,60,0,42,158,126,47,3,47,122,117,0,26,106,8,0,43,37,1,1,83,4,0,42,101,136,36,31,3,109,150,89,6,105,0,0,0,0,71,51,35,36,47,34,60,10,0,0,26,92,0,15,130,30,0,104,129,21,179,22,47,35,100,113,51,100,34,161,57,26,21,33,101,102,10,11,146,61,124,42,134,112,20,102,158,12,148,97,66,0,39,29,0,0,0,14,9,11,63,3,46,70,3,102,68,112,87,90,0,41,54,15,0,51,63,1,11,36,28,18,23,102,4,16,52,67,54,2,0,1,27,0,2,1,0,0,8,31,22,48,2,1,57,3,21,1,28,73,79,33,7,27,25,3,110,59,28,30,144,88,1,0,0,2,0,0,0,0,55,0,46,161,89,49,2,48,107,114,2,23,99,10,0,46,39,0,1,92,3,0,70,100,138,38,26,2,103,155,92,8,80,0,0,0,0,77,48,36,31,46,33,75,9,0,0,37,78,0,14,134,25,0,98,130,22,180,26,51,22,96,89,77

Radius of gyration: 20.41 Å; Cα contacts (8 Å, |Δi|>4): 747; chains: 2; bounding box: 51×36×56 Å

CATH classification: 3.40.80.10

Secondary structure (DSSP, 8-state):
----B-HHHH--SPPPP-PBPPSSEEEEEEEE--SPP--SHHHHHHHHHHHHHIIIIIS--SS-S-SEEE-TTS-EEESS-SSB--SSSTTTTTSEEEEEESS--SSSPPPHHHHHHHHHHHHHHHHHTSEEEEEEEEEGGGTSSS-TT-HHHHHHHTTSTTB-S--/---EE-HHHH--SPPPP-PBPPSSEEEEEEEE--S----SHHHHHHHHHHHHHIIIIIS--SS-S-SEEE-TTS-EEESS-SSB--SSSTTTTTSEEEEEESS--SSSPPPHHHHHHHHHHHHHHHHHTSEEEEEEEEEGGGTSSS-TT-HHHHHHHTTSTTB-S--

Sequence (334 aa):
CPQIIGRSEWTDVDAKSINYLIIPIPYVIIHHTVTAECNTRSECIAQAENIRSYHMDSNGWDDIGYSFLIGGDGNVYEGRGWNREGAHTIGYNKKSVGIGFIGNFQEKAASDKMLNAAHALIHCGKSKGILREDIRVIGAKQVTATMSPGSKLQKQIKNWLEWVPTPCPQIIGRSEWTDVDAKSINYLIIPIPYVIIHHTVTAECNTRSECIAQAENIRSYHMDSNGWDDIGYSFLIGGDGNVYEGRGWNREGAHTIGYNKKSVGIGFIGNFQEKAASDKMLNAAHALIHCGKSKGILREDIRVIGAKQVTATMSPGSKLQKQIKNWLEWVPTP